Protein 1GOX (pdb70)

InterPro domains:
  IPR000262 FMN-dependent dehydrogenase [PF01070] (13-355)
  IPR008259 FMN-dependent alpha-hydroxy acid dehydrogenase, active site [PS00557] (252-258)
  IPR012133 Alpha-hydroxy acid dehydrogenase, FMN-dependent [PIRSF000138] (2-355)
  IPR012133 Alpha-hydroxy acid dehydrogenase, FMN-dependent [cd02809] (7-351)
  IPR013785 Aldolase-type TIM barrel [G3DSA:3.20.20.70] (1-369)
  IPR037396 FMN hydroxy acid dehydrogenase domain [PS51349] (1-359)

Secondary structure (DSSP, 8-state):
----STTHHHHHHHHHS-HHHHHHHH--STT-HHHHHHHHGGGGEEE----S---S--B--EEETTEEESSSEEE---S-GGGT-TTHHHHHHHHHHHTT--EEE-TT-SS-HHHHHTT----EEEEE--BSSHHHHHHHHHHHHHTT--EEEEE-S-SS----HHHHHTT----TT---GGGSSS---HHHHHHHTB-TT--HHHHHHHHHH--S-EEEE---SHHHHHHHHHTT-SEEEE--GGGTSSTTPPPHHHHHHHHHHHTTTSS-EEEESS--SHHHHHHHHHHT-SEEEE-HHHHHHHHHHHHHHHHHHHHHHHHHHHHHHHHHT-SBTTT--GGGEEETT-

Nearest PDB structures (foldseek):
  1al7-assembly1_A  TM=1.002E+00  e=4.207E-68  Spinacia oleracea
  5zbm-assembly1_A  TM=9.956E-01  e=1.860E-65  Nicotiana benthamiana
  5zbm-assembly2_B  TM=9.955E-01  e=9.846E-65  Nicotiana benthamiana
  1al8-assembly1_A  TM=9.861E-01  e=6.534E-63  Spinacia oleracea
  2w0u-assembly3_C  TM=9.793E-01  e=9.650E-45  Homo sapiens

Structure (mmCIF, N/CA/C/O backbone):
data_1GOX
#
_entry.id   1GOX
#
_cell.length_a   148.100
_cell.length_b   148.100
_cell.length_c   135.100
_cell.angle_alpha   90.00
_cell.angle_beta   90.00
_cell.angle_gamma   90.00
#
_symmetry.space_group_name_H-M   'I 4 2 2'
#
loop_
_entity.id
_entity.type
_entity.pdbx_description
1 polymer '(S)-2-HYDROXY-ACID OXIDASE, PEROXISOMAL'
2 non-polymer 'FLAVIN MONONUCLEOTIDE'
3 water water
#
loop_
_atom_site.group_PDB
_atom_site.id
_atom_site.type_symbol
_atom_site.label_atom_id
_atom_site.label_alt_id
_atom_site.label_comp_id
_atom_site.label_asym_id
_atom_site.label_entity_id
_atom_site.label_seq_id
_atom_site.pdbx_PDB_ins_code
_atom_site.Cartn_x
_atom_site.Cartn_y
_atom_site.Cartn_z
_atom_site.occupancy
_atom_site.B_iso_or_equiv
_atom_site.auth_seq_id
_atom_site.auth_comp_id
_atom_site.auth_asym_id
_atom_site.auth_atom_id
_atom_site.pdbx_PDB_model_num
ATOM 4 N N . MET A 1 2 ? 79.446 47.256 3.154 1.00 37.81 1 MET A N 1
ATOM 5 C CA . MET A 1 2 ? 78.669 48.258 3.856 1.00 42.61 1 MET A CA 1
ATOM 6 C C . MET A 1 2 ? 77.401 47.509 4.277 1.00 43.40 1 MET A C 1
ATOM 7 O O . MET A 1 2 ? 76.730 46.913 3.433 1.00 43.72 1 MET A O 1
ATOM 12 N N . GLU A 1 3 ? 77.138 47.488 5.582 1.00 44.03 2 GLU A N 1
ATOM 13 C CA . GLU A 1 3 ? 76.058 46.779 6.280 1.00 42.57 2 GLU A CA 1
ATOM 14 C C . GLU A 1 3 ? 75.288 47.667 7.252 1.00 40.37 2 GLU A C 1
ATOM 15 O O . GLU A 1 3 ? 75.659 48.815 7.572 1.00 40.02 2 GLU A O 1
ATOM 21 N N . ILE A 1 4 ? 74.187 47.100 7.757 1.00 37.25 3 ILE A N 1
ATOM 22 C CA . ILE A 1 4 ? 73.345 47.725 8.788 1.00 34.61 3 ILE A CA 1
ATOM 23 C C . ILE A 1 4 ? 73.953 47.244 10.129 1.00 32.42 3 ILE A C 1
ATOM 24 O O . ILE A 1 4 ? 73.977 46.052 10.455 1.00 31.31 3 ILE A O 1
ATOM 29 N N . THR A 1 5 ? 74.472 48.155 10.897 1.00 30.75 4 THR A N 1
ATOM 30 C CA . THR A 1 5 ? 75.164 47.911 12.169 1.00 28.40 4 THR A CA 1
ATOM 31 C C . THR A 1 5 ? 74.415 48.358 13.388 1.00 27.74 4 THR A C 1
ATOM 32 O O . THR A 1 5 ? 74.692 47.846 14.480 1.00 27.37 4 THR A O 1
ATOM 36 N N . ASN A 1 6 ? 73.463 49.280 13.198 1.00 26.48 5 ASN A N 1
ATOM 37 C CA . ASN A 1 6 ? 72.666 49.788 14.331 1.00 25.25 5 ASN A CA 1
ATOM 38 C C . ASN A 1 6 ? 71.168 49.864 13.914 1.00 24.05 5 ASN A C 1
ATOM 39 O O . ASN A 1 6 ? 70.821 50.004 12.744 1.00 23.42 5 ASN A O 1
ATOM 44 N N . VAL A 1 7 ? 70.365 49.792 14.930 1.00 23.09 6 VAL A N 1
ATOM 45 C CA . VAL A 1 7 ? 68.896 49.838 14.932 1.00 22.11 6 VAL A CA 1
ATOM 46 C C . VAL A 1 7 ? 68.342 51.114 14.268 1.00 21.59 6 VAL A C 1
ATOM 47 O O . VAL A 1 7 ? 67.549 51.026 13.328 1.00 20.65 6 VAL A O 1
ATOM 51 N N . ASN A 1 8 ? 68.828 52.261 14.706 1.00 21.50 7 ASN A N 1
ATOM 52 C CA . ASN A 1 8 ? 68.480 53.577 14.211 1.00 21.73 7 ASN A CA 1
ATOM 53 C C . ASN A 1 8 ? 68.551 53.691 12.701 1.00 22.39 7 ASN A C 1
ATOM 54 O O . ASN A 1 8 ? 67.860 54.552 12.093 1.00 23.23 7 ASN A O 1
ATOM 59 N N . GLU A 1 9 ? 69.366 52.882 12.079 1.00 22.29 8 GLU A N 1
ATOM 60 C CA . GLU A 1 9 ? 69.518 52.836 10.621 1.00 23.23 8 GLU A CA 1
ATOM 61 C C . GLU A 1 9 ? 68.276 52.289 9.908 1.00 22.65 8 GLU A C 1
ATOM 62 O O . GLU A 1 9 ? 68.020 52.564 8.712 1.00 23.28 8 GLU A O 1
ATOM 68 N N . TYR A 1 10 ? 67.502 51.464 10.579 1.00 21.21 9 TYR A N 1
ATOM 69 C CA . TYR A 1 10 ? 66.301 50.851 10.029 1.00 21.09 9 TYR A CA 1
ATOM 70 C C . TYR A 1 10 ? 65.222 51.890 9.769 1.00 22.39 9 TYR A C 1
ATOM 71 O O . TYR A 1 10 ? 64.318 51.683 8.91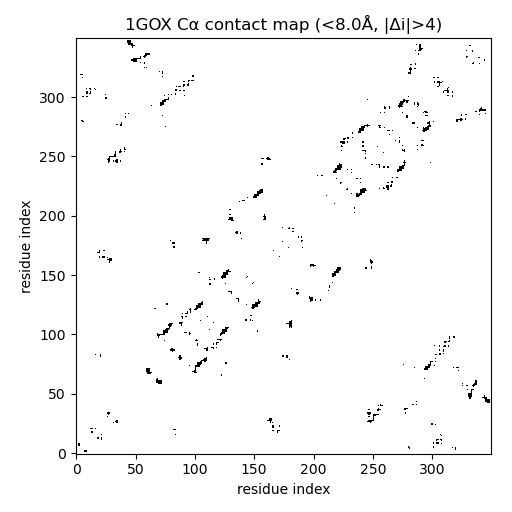8 1.00 23.37 9 TYR A O 1
ATOM 80 N N . GLU A 1 11 ? 65.284 52.974 10.544 1.00 23.33 10 GLU A N 1
ATOM 81 C CA . GLU A 1 11 ? 64.320 54.080 10.453 1.00 24.11 10 GLU A CA 1
ATOM 82 C C . GLU A 1 11 ? 64.467 54.838 9.136 1.00 24.61 10 GLU A C 1
ATOM 83 O O . GLU A 1 11 ? 63.462 55.206 8.484 1.00 24.24 10 GLU A O 1
ATOM 89 N N . ALA A 1 12 ? 65.726 55.025 8.730 1.00 25.05 11 ALA A N 1
ATOM 90 C CA . ALA A 1 12 ? 66.104 55.720 7.515 1.00 25.88 11 ALA A CA 1
ATOM 91 C C . ALA A 1 12 ? 65.631 54.984 6.267 1.00 26.37 11 ALA A C 1
ATOM 92 O O . ALA A 1 12 ? 65.186 55.565 5.272 1.00 26.10 11 ALA A O 1
ATOM 94 N N . ILE A 1 13 ? 65.738 53.675 6.303 1.00 27.41 12 ILE A N 1
ATOM 95 C CA . ILE A 1 13 ? 65.330 52.787 5.222 1.00 28.23 12 ILE A CA 1
ATOM 96 C C . ILE A 1 13 ? 63.802 52.702 5.145 1.00 29.32 12 ILE A C 1
ATOM 97 O O . ILE A 1 13 ? 63.282 52.715 4.019 1.00 30.01 12 ILE A O 1
ATOM 102 N N . ALA A 1 14 ? 63.167 52.617 6.308 1.00 29.09 13 ALA A N 1
ATOM 103 C CA . ALA A 1 14 ? 61.696 52.577 6.354 1.00 29.05 13 ALA A CA 1
ATOM 104 C C . ALA A 1 14 ? 61.160 53.819 5.643 1.00 29.24 13 ALA A C 1
ATOM 105 O O . ALA A 1 14 ? 60.304 53.767 4.768 1.00 28.24 13 ALA A O 1
ATOM 107 N N . LYS A 1 15 ? 61.718 54.932 6.079 1.00 30.89 14 LYS A N 1
ATOM 108 C CA . LYS A 1 15 ? 61.399 56.252 5.558 1.00 33.51 14 LYS A CA 1
ATOM 109 C C . LYS A 1 15 ? 61.574 56.420 4.056 1.00 34.89 14 LYS A C 1
ATOM 110 O O . LYS A 1 15 ? 60.767 57.113 3.391 1.00 34.65 14 LYS A O 1
ATOM 116 N N . GLN A 1 16 ? 62.627 55.829 3.461 1.00 36.67 15 GLN A N 1
ATOM 117 C CA . GLN A 1 16 ? 62.819 55.940 2.011 1.00 37.96 15 GLN A CA 1
ATOM 118 C C . GLN A 1 16 ? 61.828 55.030 1.257 1.00 36.75 15 GLN A C 1
ATOM 119 O O . GLN A 1 16 ? 61.619 55.314 0.061 1.00 36.69 15 GLN A O 1
ATOM 125 N N . LYS A 1 17 ? 61.259 53.996 1.844 1.00 35.47 16 LYS A N 1
ATOM 126 C CA . LYS A 1 17 ? 60.360 53.114 1.117 1.00 35.42 16 LYS A CA 1
ATOM 127 C C . LYS A 1 17 ? 58.883 53.197 1.481 1.00 35.26 16 LYS A C 1
ATOM 128 O O . LYS A 1 17 ? 58.047 52.848 0.627 1.00 36.26 16 LYS A O 1
ATOM 134 N N . LEU A 1 18 ? 58.492 53.550 2.696 1.00 33.92 17 LEU A N 1
ATOM 135 C CA . LEU A 1 18 ? 57.084 53.645 3.104 1.00 31.67 17 LEU A CA 1
ATOM 136 C C . LEU A 1 18 ? 56.486 54.914 2.506 1.00 30.78 17 LEU A C 1
ATOM 137 O O . LEU A 1 18 ? 57.193 55.912 2.253 1.00 30.83 17 LEU A O 1
ATOM 142 N N . PRO A 1 19 ? 55.173 54.900 2.310 1.00 29.67 18 PRO A N 1
ATOM 143 C CA . PRO A 1 19 ? 54.501 56.095 1.790 1.00 28.89 18 PRO A CA 1
ATOM 144 C C . PRO A 1 19 ? 54.633 57.096 2.932 1.00 28.05 18 PRO A C 1
ATOM 145 O O . PRO A 1 19 ? 54.596 56.706 4.115 1.00 27.77 18 PRO A O 1
ATOM 149 N N . LYS A 1 20 ? 54.764 58.362 2.591 1.00 27.34 19 LYS A N 1
ATOM 150 C CA . LYS A 1 20 ? 54.899 59.434 3.585 1.00 26.41 19 LYS A CA 1
ATOM 151 C C . LYS A 1 20 ? 53.903 59.385 4.723 1.00 26.14 19 LYS A C 1
ATOM 152 O O . LYS A 1 20 ? 54.237 59.536 5.921 1.00 25.96 19 LYS A O 1
ATOM 158 N N . MET A 1 21 ? 52.633 59.128 4.396 1.00 25.59 20 MET A N 1
ATOM 159 C CA . MET A 1 21 ? 51.537 59.041 5.391 1.00 24.50 20 MET A CA 1
ATOM 160 C C . MET A 1 21 ? 51.772 57.931 6.418 1.00 23.60 20 MET A C 1
ATOM 161 O O . MET A 1 21 ? 51.464 58.119 7.615 1.00 23.33 20 MET A O 1
ATOM 166 N N . VAL A 1 22 ? 52.278 56.805 5.958 1.00 22.96 21 VAL A N 1
ATOM 167 C CA . VAL A 1 22 ? 52.557 55.658 6.826 1.00 22.85 21 VAL A CA 1
ATOM 168 C C . VAL A 1 22 ? 53.757 55.892 7.723 1.00 23.22 21 VAL A C 1
ATOM 169 O O . VAL A 1 22 ? 53.749 55.553 8.907 1.00 23.35 21 VAL A O 1
ATOM 173 N N . TYR A 1 23 ? 54.821 56.445 7.115 1.00 23.59 22 TYR A N 1
ATOM 174 C CA . TYR A 1 23 ? 56.038 56.714 7.857 1.00 23.43 22 TYR A CA 1
ATOM 175 C C . TYR A 1 23 ? 55.734 57.670 9.002 1.00 23.44 22 TYR A C 1
ATOM 176 O O . TYR A 1 23 ? 56.032 57.384 10.185 1.00 22.95 22 TYR A O 1
ATOM 185 N N . ASP A 1 24 ? 55.138 58.810 8.616 1.00 23.80 23 ASP A N 1
ATOM 186 C CA . ASP A 1 24 ? 54.758 59.919 9.524 1.00 24.19 23 ASP A CA 1
ATOM 187 C C . ASP A 1 24 ? 53.883 59.456 10.664 1.00 24.62 23 ASP A C 1
ATOM 188 O O . ASP A 1 24 ? 53.994 59.915 11.812 1.00 25.39 23 ASP A O 1
ATOM 193 N N . TYR A 1 25 ? 52.974 58.568 10.320 1.00 24.97 24 TYR A N 1
ATOM 194 C CA . TYR A 1 25 ? 52.051 58.001 11.311 1.00 25.06 24 TYR A CA 1
ATOM 195 C C . TYR A 1 25 ? 52.824 57.384 12.492 1.00 24.44 24 TYR A C 1
ATOM 196 O O . TYR A 1 25 ? 52.586 57.612 13.678 1.00 23.23 24 TYR A O 1
ATOM 205 N N . TYR A 1 26 ? 53.779 56.516 12.163 1.00 24.51 25 TYR A N 1
ATOM 206 C CA . TYR A 1 26 ? 54.638 55.777 13.061 1.00 23.92 25 TYR A CA 1
ATOM 207 C C . TYR A 1 26 ? 55.719 56.634 13.710 1.00 23.73 25 TYR A C 1
ATOM 208 O O . TYR A 1 26 ? 56.000 56.560 14.928 1.00 23.92 25 TYR A O 1
ATOM 217 N N . ALA A 1 27 ? 56.356 57.455 12.884 1.00 23.00 26 ALA A N 1
ATOM 218 C CA . ALA A 1 27 ? 57.451 58.303 13.390 1.00 22.57 26 ALA A CA 1
ATOM 219 C C . ALA A 1 27 ? 57.077 59.460 14.276 1.00 21.97 26 ALA A C 1
ATOM 220 O O . ALA A 1 27 ? 57.766 59.774 15.256 1.00 23.03 26 ALA A O 1
ATOM 222 N N . SER A 1 28 ? 56.009 60.151 13.959 1.00 21.34 27 SER A N 1
ATOM 223 C CA . SER A 1 28 ? 55.556 61.353 14.642 1.00 20.52 27 SER A CA 1
ATOM 224 C C . SER A 1 28 ? 55.371 61.323 16.141 1.00 19.91 27 SER A C 1
ATOM 225 O O . SER A 1 28 ? 54.982 60.332 16.764 1.00 20.61 27 SER A O 1
ATOM 228 N N . GLY A 1 29 ? 55.607 62.488 16.689 1.00 19.61 28 GLY A N 1
ATOM 229 C CA . GLY A 1 29 ? 55.442 62.790 18.119 1.00 21.39 28 GLY A CA 1
ATOM 230 C C . GLY A 1 29 ? 54.327 63.869 18.156 1.00 22.26 28 GLY A C 1
ATOM 231 O O . GLY A 1 29 ? 53.779 64.279 17.114 1.00 21.74 28 GLY A O 1
ATOM 232 N N . ALA A 1 30 ? 54.035 64.332 19.352 1.00 23.93 29 ALA A N 1
ATOM 233 C CA . ALA A 1 30 ? 52.992 65.356 19.569 1.00 24.74 29 ALA A CA 1
ATOM 234 C C . ALA A 1 30 ? 53.519 66.762 19.309 1.00 25.43 29 ALA A C 1
ATOM 235 O O . ALA A 1 30 ? 54.648 67.179 19.655 1.00 25.66 29 ALA A O 1
ATOM 237 N N . GLU A 1 31 ? 52.654 67.496 18.654 1.00 25.68 30 GLU A N 1
ATOM 238 C CA . GLU A 1 31 ? 52.899 68.899 18.315 1.00 26.58 30 GLU A CA 1
ATOM 239 C C . GLU A 1 31 ? 54.319 69.253 17.894 1.00 26.15 30 GLU A C 1
ATOM 240 O O . GLU A 1 31 ? 54.731 68.830 16.789 1.00 26.58 30 GLU A O 1
ATOM 246 N N . ASP A 1 32 ? 55.114 69.996 18.647 1.00 25.07 31 ASP A N 1
ATOM 247 C CA . ASP A 1 32 ? 56.472 70.374 18.162 1.00 25.26 31 ASP A CA 1
ATOM 248 C C . ASP A 1 32 ? 57.532 69.294 18.347 1.00 24.92 31 ASP A C 1
ATOM 249 O O . ASP A 1 32 ? 58.699 69.451 17.980 1.00 24.44 31 ASP A O 1
ATOM 254 N N . GLN A 1 33 ? 57.097 68.154 18.877 1.00 25.05 32 GLN A N 1
ATOM 255 C CA . GLN A 1 33 ? 57.886 66.945 19.110 1.00 24.64 32 GLN A CA 1
ATOM 256 C C . GLN A 1 33 ? 59.158 67.142 19.898 1.00 23.77 32 GLN A C 1
ATOM 257 O O . GLN A 1 33 ? 60.216 66.555 19.597 1.00 23.98 32 GLN A O 1
ATOM 263 N N . TRP A 1 34 ? 59.089 67.943 20.943 1.00 22.99 33 TRP A N 1
ATOM 264 C CA . TRP A 1 34 ? 60.207 68.221 21.840 1.00 20.58 33 TRP A CA 1
ATOM 265 C C . TRP A 1 34 ? 60.567 66.969 22.646 1.00 20.15 33 TRP A C 1
ATOM 266 O O . TRP A 1 34 ? 61.745 66.641 22.817 1.00 19.64 33 TRP A O 1
ATOM 277 N N . THR A 1 35 ? 59.546 66.311 23.208 1.00 19.21 34 THR A N 1
ATOM 278 C CA . THR A 1 35 ? 59.774 65.103 24.016 1.00 18.14 34 THR A CA 1
ATOM 279 C C . THR A 1 35 ? 60.221 63.961 23.124 1.00 17.23 34 THR A C 1
ATOM 280 O O . THR A 1 35 ? 60.930 63.071 23.625 1.00 17.25 34 THR A O 1
ATOM 284 N N . LEU A 1 36 ? 59.812 63.968 21.849 1.00 16.12 35 LEU A N 1
ATOM 285 C CA . LEU A 1 36 ? 60.195 62.897 20.922 1.00 15.77 35 LEU A CA 1
ATOM 286 C C . LEU A 1 36 ? 61.746 62.760 20.931 1.00 17.38 35 LEU A C 1
ATOM 287 O O . LEU A 1 36 ? 62.350 61.709 21.162 1.00 17.13 35 LEU A O 1
ATOM 292 N N . ALA A 1 37 ? 62.342 63.916 20.645 1.00 17.85 36 ALA A N 1
ATOM 293 C CA . ALA A 1 37 ? 63.758 64.152 20.575 1.00 18.32 36 ALA A CA 1
ATOM 294 C C . ALA A 1 37 ? 64.461 63.916 21.895 1.00 19.42 36 ALA A C 1
ATOM 295 O O . ALA A 1 37 ? 65.523 63.272 21.964 1.00 20.07 36 ALA A O 1
ATOM 297 N N . GLU A 1 38 ? 63.897 64.446 22.946 1.00 20.49 37 GLU A N 1
ATOM 298 C CA . GLU A 1 38 ? 64.432 64.350 24.309 1.00 21.75 37 GLU A CA 1
ATOM 299 C C . GLU A 1 38 ? 64.410 62.919 24.809 1.00 22.82 37 GLU A C 1
ATOM 300 O O . GLU A 1 38 ? 65.243 62.498 25.653 1.00 23.00 37 GLU A O 1
ATOM 306 N N . ASN A 1 39 ? 63.477 62.078 24.310 1.00 22.64 38 ASN A N 1
ATOM 307 C CA . ASN A 1 39 ? 63.388 60.658 24.699 1.00 22.12 38 ASN A CA 1
ATOM 308 C C . ASN A 1 39 ? 64.731 59.953 24.365 1.00 21.56 38 ASN A C 1
ATOM 309 O O . ASN A 1 39 ? 65.182 59.058 25.079 1.00 20.60 38 ASN A O 1
ATOM 314 N N . ARG A 1 40 ? 65.319 60.370 23.275 1.00 21.51 39 ARG A N 1
ATOM 315 C CA . ARG A 1 40 ? 66.622 59.860 22.807 1.00 22.63 39 ARG A CA 1
ATOM 316 C C . ARG A 1 40 ? 67.789 60.577 23.488 1.00 22.00 39 ARG A C 1
ATOM 317 O O . ARG A 1 40 ? 68.675 59.966 24.132 1.00 21.76 39 ARG A O 1
ATOM 325 N N . ASN A 1 41 ? 67.763 61.893 23.345 1.00 21.54 40 ASN A N 1
ATOM 326 C CA . ASN A 1 41 ? 68.791 62.798 23.894 1.00 21.11 40 ASN A CA 1
ATOM 327 C C . ASN A 1 41 ? 69.065 62.586 25.371 1.00 19.94 40 ASN A C 1
ATOM 328 O O . ASN A 1 41 ? 70.213 62.644 25.796 1.00 20.22 40 ASN A O 1
ATOM 333 N N . ALA A 1 42 ? 68.084 62.390 26.211 1.00 18.63 41 ALA A N 1
ATOM 334 C CA . ALA A 1 42 ? 68.320 62.206 27.660 1.00 18.42 41 ALA A CA 1
ATOM 335 C C . ALA A 1 42 ? 69.228 61.002 27.969 1.00 18.47 41 ALA A C 1
ATOM 336 O O . ALA A 1 42 ? 69.752 60.911 29.121 1.00 19.82 41 ALA A O 1
ATOM 338 N N . PHE A 1 43 ? 69.429 60.039 27.088 1.00 17.61 42 PHE A N 1
ATOM 339 C CA . PHE A 1 43 ? 70.280 58.884 27.431 1.00 18.08 42 PHE A CA 1
ATOM 340 C C . PHE A 1 43 ? 71.772 59.267 27.429 1.00 18.94 42 PHE A C 1
ATOM 341 O O . PHE A 1 43 ? 72.599 58.636 28.087 1.00 19.64 42 PHE A O 1
ATOM 349 N N . SER A 1 44 ? 72.104 60.303 26.695 1.00 19.15 43 SER A N 1
ATOM 350 C CA . SER A 1 44 ? 73.442 60.897 26.544 1.00 18.54 43 SER A CA 1
ATOM 351 C C . SER A 1 44 ? 73.863 61.743 27.726 1.00 18.90 43 SER A C 1
ATOM 352 O O . SER A 1 44 ? 74.988 62.293 27.704 1.00 20.28 43 SER A O 1
ATOM 355 N N . ARG A 1 45 ? 73.020 61.884 28.719 1.00 19.15 44 ARG A N 1
ATOM 356 C CA . ARG A 1 45 ? 73.293 62.670 29.921 1.00 19.78 44 ARG A CA 1
ATOM 357 C C . ARG A 1 45 ? 73.612 61.777 31.102 1.00 19.82 44 ARG A C 1
ATOM 358 O O . ARG A 1 45 ? 73.736 62.214 32.252 1.00 19.72 44 ARG A O 1
ATOM 366 N N . ILE A 1 46 ? 73.705 60.498 30.781 1.00 19.98 45 ILE A N 1
ATOM 367 C CA . ILE A 1 46 ? 74.054 59.430 31.735 1.00 20.25 45 ILE A CA 1
ATOM 368 C C . ILE A 1 46 ? 75.366 58.771 31.239 1.00 20.49 45 ILE A C 1
ATOM 369 O O . ILE A 1 46 ? 75.440 58.349 30.053 1.00 20.50 45 ILE A O 1
ATOM 374 N N . LEU A 1 47 ? 76.349 58.730 32.118 1.00 20.01 46 LEU A N 1
ATOM 375 C CA . LEU A 1 47 ? 77.643 58.117 31.774 1.00 21.36 46 LEU A CA 1
ATOM 376 C C . LEU A 1 47 ? 77.852 56.836 32.606 1.00 21.96 46 LEU A C 1
ATOM 377 O O . LEU A 1 47 ? 77.186 56.561 33.626 1.00 21.66 46 LEU A O 1
ATOM 382 N N . PHE A 1 48 ? 78.836 56.074 32.168 1.00 22.45 47 PHE A N 1
ATOM 383 C CA . PHE A 1 48 ? 79.204 54.811 32.820 1.00 22.24 47 PHE A CA 1
ATOM 384 C C . PHE A 1 48 ? 80.395 54.990 33.773 1.00 21.99 47 PHE A C 1
ATOM 385 O O . PHE A 1 48 ? 81.252 55.872 33.598 1.00 21.95 47 PHE A O 1
ATOM 393 N N . ARG A 1 49 ? 80.421 54.079 34.722 1.00 21.01 48 ARG A N 1
ATOM 394 C CA . ARG A 1 49 ? 81.468 53.944 35.734 1.00 20.99 48 ARG A CA 1
ATOM 395 C C . ARG A 1 49 ? 81.767 52.436 35.709 1.00 21.23 48 ARG A C 1
ATOM 396 O O . ARG A 1 49 ? 81.322 51.722 36.621 1.00 20.87 48 ARG A O 1
ATOM 404 N N . PRO A 1 50 ? 82.474 51.995 34.688 1.00 21.86 49 PRO A N 1
ATOM 405 C CA . PRO A 1 50 ? 82.807 50.589 34.510 1.00 22.60 49 PRO A CA 1
ATOM 406 C C . PRO A 1 50 ? 83.896 50.036 35.411 1.00 22.98 49 PRO A C 1
ATOM 407 O O . PRO A 1 50 ? 84.889 50.752 35.696 1.00 23.40 49 PRO A O 1
ATOM 411 N N . ARG A 1 51 ? 83.658 48.788 35.792 1.00 22.73 50 ARG A N 1
ATOM 412 C CA . ARG A 1 51 ? 84.636 48.063 36.624 1.00 22.60 50 ARG A CA 1
ATOM 413 C C . ARG A 1 51 ? 85.425 47.196 35.636 1.00 23.12 50 ARG A C 1
ATOM 414 O O . ARG A 1 51 ? 84.881 46.651 34.643 1.00 22.80 50 ARG A O 1
ATOM 422 N N . ILE A 1 52 ? 86.748 47.136 35.906 1.00 22.62 51 ILE A N 1
ATOM 423 C CA . ILE A 1 52 ? 87.622 46.331 35.058 1.00 21.96 51 ILE A CA 1
ATOM 424 C C . ILE A 1 52 ? 88.194 45.148 35.809 1.00 21.13 51 ILE A C 1
ATOM 425 O O . ILE A 1 52 ? 88.157 45.009 37.023 1.00 20.55 51 ILE A O 1
ATOM 430 N N . LEU A 1 53 ? 88.701 44.261 35.000 1.00 21.81 52 LEU A N 1
ATOM 431 C CA . LEU A 1 53 ? 89.370 43.042 35.462 1.00 23.06 52 LEU A CA 1
ATOM 432 C C . LEU A 1 53 ? 88.412 42.256 36.322 1.00 23.98 52 LEU A C 1
ATOM 433 O O . LEU A 1 53 ? 88.664 42.042 37.511 1.00 24.69 52 LEU A O 1
ATOM 438 N N . ILE A 1 54 ? 87.307 41.879 35.690 1.00 24.78 53 ILE A N 1
ATOM 439 C CA . ILE A 1 54 ? 86.302 41.034 36.359 1.00 24.88 53 ILE A CA 1
ATOM 440 C C . ILE A 1 54 ? 86.139 39.910 35.349 1.00 25.30 53 ILE A C 1
ATOM 441 O O . ILE A 1 54 ? 86.163 40.190 34.129 1.00 25.70 53 ILE A O 1
ATOM 446 N N . ASP A 1 55 ? 86.047 38.698 35.824 1.00 26.02 54 ASP A N 1
ATOM 447 C CA . ASP A 1 55 ? 85.895 37.571 34.860 1.00 27.00 54 ASP A CA 1
ATOM 448 C C . ASP A 1 55 ? 84.539 37.757 34.200 1.00 28.25 54 ASP A C 1
ATOM 449 O O . ASP A 1 55 ? 83.537 37.635 34.947 1.00 29.39 54 ASP A O 1
ATOM 454 N N . VAL A 1 56 ? 84.466 37.996 32.902 1.00 28.53 55 VAL A N 1
ATOM 455 C CA . VAL A 1 56 ? 83.199 38.190 32.178 1.00 28.17 55 VAL A CA 1
ATOM 456 C C . VAL A 1 56 ? 83.075 37.184 31.037 1.00 29.89 55 VAL A C 1
ATOM 457 O O . VAL A 1 56 ? 82.631 37.501 29.916 1.00 30.14 55 VAL A O 1
ATOM 461 N N . THR A 1 57 ? 83.426 35.946 31.360 1.00 31.38 56 THR A N 1
ATOM 462 C CA . THR A 1 57 ? 83.366 34.832 30.416 1.00 32.57 56 THR A CA 1
ATOM 463 C C . THR A 1 57 ? 81.918 34.510 30.030 1.00 34.08 56 THR A C 1
ATOM 464 O O . THR A 1 57 ? 81.640 34.426 28.822 1.00 33.86 56 THR A O 1
ATOM 468 N N . ASN A 1 58 ? 81.102 34.334 31.075 1.00 35.41 57 ASN A N 1
ATOM 469 C CA . ASN A 1 58 ? 79.691 33.972 31.027 1.00 36.46 57 ASN A CA 1
ATOM 470 C C . ASN A 1 58 ? 78.740 35.084 31.444 1.00 36.54 57 ASN A C 1
ATOM 471 O O . ASN A 1 58 ? 78.683 35.382 32.659 1.00 37.56 57 ASN A O 1
ATOM 476 N N . ILE A 1 59 ? 77.982 35.664 30.532 1.00 35.70 58 ILE A N 1
ATOM 477 C CA . ILE A 1 59 ? 77.022 36.716 30.871 1.00 34.54 58 ILE A CA 1
ATOM 478 C C . ILE A 1 59 ? 75.611 36.093 30.843 1.00 34.24 58 ILE A C 1
ATOM 479 O O . ILE A 1 59 ? 75.204 35.469 29.855 1.00 33.34 58 ILE A O 1
ATOM 484 N N . ASP A 1 60 ? 74.907 36.320 31.926 1.00 34.22 59 ASP A N 1
ATOM 485 C CA . ASP A 1 60 ? 73.511 35.838 32.086 1.00 34.54 59 ASP A CA 1
ATOM 486 C C . ASP A 1 60 ? 72.509 36.995 31.942 1.00 33.93 59 ASP A C 1
ATOM 487 O O . ASP A 1 60 ? 72.423 37.757 32.936 1.00 34.19 59 ASP A O 1
ATOM 492 N N . MET A 1 61 ? 71.828 37.161 30.834 1.00 33.25 60 MET A N 1
ATOM 493 C CA . MET A 1 61 ? 70.884 38.264 30.653 1.00 33.89 60 MET A CA 1
ATOM 494 C C . MET A 1 61 ? 69.439 37.844 31.001 1.00 33.98 60 MET A C 1
ATOM 495 O O . MET A 1 61 ? 68.521 38.677 30.982 1.00 33.29 60 MET A O 1
ATOM 500 N N . THR A 1 62 ? 69.252 36.567 31.270 1.00 34.12 61 THR A N 1
ATOM 501 C CA . THR A 1 62 ? 67.901 36.049 31.591 1.00 34.20 61 THR A CA 1
ATOM 502 C C . THR A 1 62 ? 67.293 36.714 32.829 1.00 34.00 61 THR A C 1
ATOM 503 O O . THR A 1 62 ? 67.911 37.066 33.835 1.00 33.58 61 THR A O 1
ATOM 507 N N . THR A 1 63 ? 65.994 36.932 32.683 1.00 34.46 62 THR A N 1
ATOM 508 C CA . THR A 1 63 ? 65.193 37.570 33.732 1.00 34.57 62 THR A CA 1
ATOM 509 C C . THR A 1 63 ? 63.808 36.897 33.750 1.00 34.66 62 THR A C 1
ATOM 510 O O . THR A 1 63 ? 63.413 36.200 32.799 1.00 34.26 62 THR A O 1
ATOM 514 N N . THR A 1 64 ? 63.165 37.137 34.865 1.00 34.93 63 THR A N 1
ATOM 515 C CA . THR A 1 64 ? 61.835 36.648 35.186 1.00 35.83 63 THR A CA 1
ATOM 516 C C . THR A 1 64 ? 60.905 37.851 35.365 1.00 35.17 63 THR A C 1
ATOM 517 O O . THR A 1 64 ? 61.149 38.688 36.248 1.00 35.05 63 THR A O 1
ATOM 521 N N . ILE A 1 65 ? 59.912 37.835 34.504 1.00 34.19 64 ILE A N 1
ATOM 522 C CA . ILE A 1 65 ? 58.897 38.906 34.462 1.00 34.13 64 ILE A CA 1
ATOM 523 C C . ILE A 1 65 ? 57.512 38.328 34.739 1.00 33.50 64 ILE A C 1
ATOM 524 O O . ILE A 1 65 ? 56.952 37.645 33.867 1.00 33.21 64 ILE A O 1
ATOM 529 N N . LEU A 1 66 ? 57.039 38.567 35.932 1.00 33.29 65 LEU A N 1
ATOM 530 C CA . LEU A 1 66 ? 55.726 38.117 36.428 1.00 34.15 65 LEU A CA 1
ATOM 531 C C . LEU A 1 66 ? 55.662 36.584 36.456 1.00 34.56 65 LEU A C 1
ATOM 532 O O . LEU A 1 66 ? 54.623 36.012 36.071 1.00 35.48 65 LEU A O 1
ATOM 537 N N . GLY A 1 67 ? 56.746 35.940 36.819 1.00 34.59 66 GLY A N 1
ATOM 538 C CA . GLY A 1 67 ? 56.812 34.485 36.884 1.00 34.83 66 GLY A CA 1
ATOM 539 C C . GLY A 1 67 ? 57.183 33.865 35.551 1.00 35.47 66 GLY A C 1
ATOM 540 O O . GLY A 1 67 ? 57.322 32.626 35.489 1.00 36.11 66 GLY A O 1
ATOM 541 N N . PHE A 1 68 ? 57.331 34.663 34.502 1.00 35.29 67 PHE A N 1
ATOM 542 C CA . PHE A 1 68 ? 57.700 34.154 33.178 1.00 35.48 67 PHE A CA 1
ATOM 543 C C . PHE A 1 68 ? 59.200 34.447 32.975 1.00 35.58 67 PHE A C 1
ATOM 544 O O . PHE A 1 68 ? 59.641 35.598 33.064 1.00 35.57 67 PHE A O 1
ATOM 552 N N . LYS A 1 69 ? 59.937 33.396 32.756 1.00 35.48 68 LYS A N 1
ATOM 553 C CA . LYS A 1 69 ? 61.399 33.490 32.560 1.00 35.49 68 LYS A CA 1
ATOM 554 C C . LYS A 1 69 ? 61.648 33.654 31.057 1.00 34.58 68 LYS A C 1
ATOM 555 O O . LYS A 1 69 ? 61.199 32.828 30.236 1.00 34.36 68 LYS A O 1
ATOM 561 N N . ILE A 1 70 ? 62.365 34.755 30.770 1.00 32.64 69 ILE A N 1
ATOM 562 C CA . ILE A 1 70 ? 62.708 35.122 29.393 1.00 30.70 69 ILE A CA 1
ATOM 563 C C . ILE A 1 70 ? 64.232 35.237 29.222 1.00 29.85 69 ILE A C 1
ATOM 564 O O . ILE A 1 70 ? 64.989 35.322 30.223 1.00 29.38 69 ILE A O 1
ATOM 569 N N . SER A 1 71 ? 64.593 35.284 27.955 1.00 28.53 70 SER A N 1
ATOM 570 C CA . SER A 1 71 ? 66.008 35.364 27.546 1.00 27.86 70 SER A CA 1
ATOM 571 C C . SER A 1 71 ? 66.714 36.686 27.791 1.00 27.03 70 SER A C 1
ATOM 572 O O . SER A 1 71 ? 67.963 36.681 27.884 1.00 27.08 70 SER A O 1
ATOM 575 N N . MET A 1 72 ? 66.025 37.810 27.873 1.00 25.69 71 MET A N 1
ATOM 576 C CA . MET A 1 72 ? 66.681 39.120 28.067 1.00 25.24 71 MET A CA 1
ATOM 577 C C . MET A 1 72 ? 65.638 40.117 28.504 1.00 24.67 71 MET A C 1
ATOM 578 O O . MET A 1 72 ? 64.425 39.871 28.337 1.00 26.02 71 MET A O 1
ATOM 583 N N . PRO A 1 73 ? 66.066 41.249 29.053 1.00 23.29 72 PRO A N 1
ATOM 584 C CA . PRO A 1 73 ? 65.127 42.272 29.544 1.00 22.07 72 PRO A CA 1
ATOM 585 C C . PRO A 1 73 ? 64.661 43.304 28.548 1.00 21.18 72 PRO A C 1
ATOM 586 O O . PRO A 1 73 ? 64.380 44.469 28.863 1.00 21.34 72 PRO A O 1
ATOM 590 N N . ILE A 1 74 ? 64.558 42.911 27.294 1.00 20.58 73 ILE A N 1
ATOM 591 C CA . ILE A 1 74 ? 64.143 43.796 26.172 1.00 19.98 73 ILE A CA 1
ATOM 592 C C . ILE A 1 74 ? 62.896 43.162 25.617 1.00 19.78 73 ILE A C 1
ATOM 593 O O . ILE A 1 74 ? 62.993 42.031 25.124 1.00 20.05 73 ILE A O 1
ATOM 598 N N . MET A 1 75 ? 61.763 43.797 25.723 1.00 20.51 74 MET A N 1
ATOM 599 C CA . MET A 1 75 ? 60.459 43.243 25.265 1.00 20.14 74 MET A CA 1
ATOM 600 C C . MET A 1 75 ? 59.915 44.144 24.171 1.00 20.52 74 MET A C 1
ATOM 601 O O . MET A 1 75 ? 60.523 45.220 23.951 1.00 20.87 74 MET A O 1
ATOM 606 N N . ILE A 1 76 ? 58.819 43.750 23.504 1.00 19.09 75 ILE A N 1
ATOM 607 C CA . ILE A 1 76 ? 58.304 44.585 22.459 1.00 19.42 75 ILE A CA 1
ATOM 608 C C . ILE A 1 76 ? 57.031 45.318 22.930 1.00 19.64 75 ILE A C 1
ATOM 609 O O . ILE A 1 76 ? 56.158 44.611 23.404 1.00 19.85 75 ILE A O 1
ATOM 614 N N . ALA A 1 77 ? 56.992 46.611 22.769 1.00 19.32 76 ALA A N 1
ATOM 615 C CA . ALA A 1 77 ? 55.897 47.500 23.092 1.00 18.91 76 ALA A CA 1
ATOM 616 C C . ALA A 1 77 ? 54.819 47.389 22.016 1.00 19.08 76 ALA A C 1
ATOM 617 O O . ALA A 1 77 ? 55.030 47.072 20.832 1.00 19.29 76 ALA A O 1
ATOM 619 N N . PRO A 1 78 ? 53.589 47.644 22.448 1.00 19.85 77 PRO A N 1
ATOM 620 C CA . PRO A 1 78 ? 52.441 47.609 21.494 1.00 20.16 77 PRO A CA 1
ATOM 621 C C . PRO A 1 78 ? 52.453 48.868 20.623 1.00 20.84 77 PRO A C 1
ATOM 622 O O . PRO A 1 78 ? 52.548 49.989 21.184 1.00 21.19 77 PRO A O 1
ATOM 626 N N . THR A 1 79 ? 52.419 48.725 19.317 1.00 21.42 78 THR A N 1
ATOM 627 C CA . THR A 1 79 ? 52.383 49.905 18.437 1.00 22.73 78 THR A CA 1
ATOM 628 C C . THR A 1 79 ? 51.005 49.846 17.755 1.00 23.63 78 THR A C 1
ATOM 629 O O . THR A 1 79 ? 50.035 50.097 18.524 1.00 24.70 78 THR A O 1
ATOM 633 N N . ALA A 1 80 ? 50.817 49.551 16.493 1.00 23.98 79 ALA A N 1
ATOM 634 C CA . ALA A 1 80 ? 49.426 49.576 15.959 1.00 24.50 79 ALA A CA 1
ATOM 635 C C . ALA A 1 80 ? 49.434 49.339 14.460 1.00 24.84 79 ALA A C 1
ATOM 636 O O . ALA A 1 80 ? 50.458 49.678 13.831 1.00 26.04 79 ALA A O 1
ATOM 638 N N . MET A 1 81 ? 48.416 48.748 13.911 1.00 24.56 80 MET A N 1
ATOM 639 C CA . MET A 1 81 ? 48.277 48.489 12.478 1.00 25.55 80 MET A CA 1
ATOM 640 C C . MET A 1 81 ? 49.597 48.115 11.797 1.00 25.96 80 MET A C 1
ATOM 641 O O . MET A 1 81 ? 49.945 48.738 10.761 1.00 26.57 80 MET A O 1
ATOM 646 N N . GLN A 1 82 ? 50.318 47.124 12.261 1.00 25.34 81 GLN A N 1
ATOM 647 C CA . GLN A 1 82 ? 51.599 46.736 11.659 1.00 25.48 81 GLN A CA 1
ATOM 648 C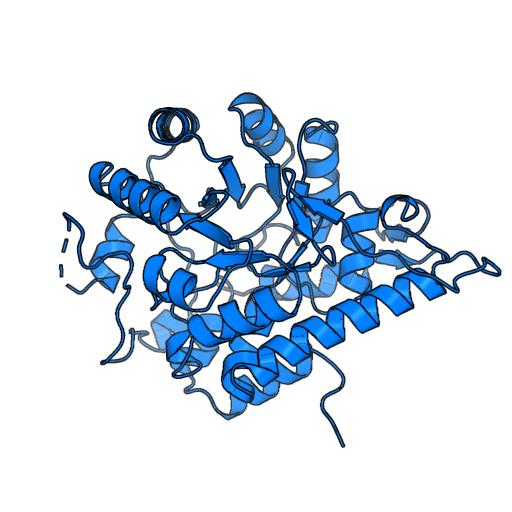 C . GLN A 1 82 ? 51.509 46.320 10.208 1.00 25.71 81 GLN A C 1
ATOM 649 O O . GLN A 1 82 ? 52.539 46.482 9.538 1.00 25.66 81 GLN A O 1
ATOM 655 N N . LYS A 1 83 ? 50.398 45.850 9.692 1.00 26.43 82 LYS A N 1
ATOM 656 C CA . LYS A 1 83 ? 50.222 45.458 8.292 1.00 27.20 82 LYS A CA 1
ATOM 657 C C . LYS A 1 83 ? 50.314 46.594 7.285 1.00 26.54 82 LYS A C 1
ATOM 658 O O . LYS A 1 83 ? 50.346 46.340 6.049 1.00 26.39 82 LYS A O 1
ATOM 664 N N . MET A 1 84 ? 50.392 47.835 7.729 1.00 25.88 83 MET A N 1
ATOM 665 C CA . MET A 1 84 ? 50.611 48.998 6.873 1.00 26.07 83 MET A CA 1
ATOM 666 C C . MET A 1 84 ? 52.138 48.990 6.519 1.00 26.73 83 MET A C 1
ATOM 667 O O . MET A 1 84 ? 52.550 49.467 5.444 1.00 27.25 83 MET A O 1
ATOM 672 N N . ALA A 1 85 ? 52.945 48.455 7.429 1.00 26.26 84 ALA A N 1
ATOM 673 C CA . ALA A 1 85 ? 54.387 48.399 7.272 1.00 26.76 84 ALA A CA 1
ATOM 674 C C . ALA A 1 85 ? 54.820 47.168 6.496 1.00 26.84 84 ALA A C 1
ATOM 675 O O . ALA A 1 85 ? 55.790 47.360 5.766 1.00 27.63 84 ALA A O 1
ATOM 677 N N . HIS A 1 86 ? 54.164 46.059 6.646 1.00 27.17 85 HIS A N 1
ATOM 678 C CA . HIS A 1 86 ? 54.522 44.803 5.959 1.00 28.24 85 HIS A CA 1
ATOM 679 C C . HIS A 1 86 ? 53.328 43.841 5.960 1.00 29.25 85 HIS A C 1
ATOM 680 O O . HIS A 1 86 ? 52.638 43.735 7.000 1.00 29.11 85 HIS A O 1
ATOM 687 N N . PRO A 1 87 ? 53.102 43.143 4.848 1.00 30.25 86 PRO A N 1
ATOM 688 C CA . PRO A 1 87 ? 51.979 42.204 4.659 1.00 30.98 86 PRO A CA 1
ATOM 689 C C . PRO A 1 87 ? 51.715 41.293 5.851 1.00 31.65 86 PRO A C 1
ATOM 690 O O . PRO A 1 87 ? 50.599 41.190 6.392 1.00 31.44 86 PRO A O 1
ATOM 694 N N . GLU A 1 88 ? 52.803 40.667 6.314 1.00 32.49 87 GLU A N 1
ATOM 695 C CA . GLU A 1 88 ? 52.727 39.747 7.473 1.00 32.66 87 GLU A CA 1
ATOM 696 C C . GLU A 1 88 ? 52.498 40.495 8.771 1.00 31.24 87 GLU A C 1
ATOM 697 O O . GLU A 1 88 ? 52.000 39.929 9.771 1.00 31.02 87 GLU A O 1
ATOM 703 N N . GLY A 1 89 ? 52.790 41.779 8.825 1.00 29.79 88 GLY A N 1
ATOM 704 C CA . GLY A 1 89 ? 52.589 42.651 9.970 1.00 28.35 88 GLY A CA 1
ATOM 705 C C . GLY A 1 89 ? 52.711 41.973 11.309 1.00 27.22 88 GLY A C 1
ATOM 706 O O . GLY A 1 89 ? 53.824 41.453 11.520 1.00 28.18 88 GLY A O 1
ATOM 707 N N . GLU A 1 90 ? 51.736 41.881 12.175 1.00 25.98 89 GLU A N 1
ATOM 708 C CA . GLU A 1 90 ? 51.893 41.246 13.478 1.00 25.17 89 GLU A CA 1
ATOM 709 C C . GLU A 1 90 ? 52.280 39.784 13.490 1.00 24.89 89 GLU A C 1
ATOM 710 O O . GLU A 1 90 ? 52.793 39.402 14.570 1.00 24.54 89 GLU A O 1
ATOM 716 N N . TYR A 1 91 ? 52.059 38.995 12.461 1.00 25.07 90 TYR A N 1
ATOM 717 C CA . TYR A 1 91 ? 52.492 37.572 12.432 1.00 25.14 90 TYR A CA 1
ATOM 718 C C . TYR A 1 91 ? 54.037 37.512 12.487 1.00 24.47 90 TYR A C 1
ATOM 719 O O . TYR A 1 91 ? 54.708 36.758 13.235 1.00 24.91 90 TYR A O 1
ATOM 728 N N . ALA A 1 92 ? 54.669 38.343 11.660 1.00 22.61 91 ALA A N 1
ATOM 729 C CA . ALA A 1 92 ? 56.131 38.447 11.604 1.00 20.49 91 ALA A CA 1
ATOM 730 C C . ALA A 1 92 ? 56.635 38.900 12.951 1.00 19.82 91 ALA A C 1
ATOM 731 O O . ALA A 1 92 ? 57.628 38.350 13.518 1.00 20.75 91 ALA A O 1
ATOM 733 N N . THR A 1 93 ? 56.039 39.924 13.534 1.00 19.03 92 THR A N 1
ATOM 734 C CA . THR A 1 93 ? 56.541 40.360 14.859 1.00 19.10 92 THR A CA 1
ATOM 735 C C . THR A 1 93 ? 56.429 39.295 15.942 1.00 19.76 92 THR A C 1
ATOM 736 O O . THR A 1 93 ? 57.335 39.232 16.814 1.00 20.32 92 THR A O 1
ATOM 740 N N . ALA A 1 94 ? 55.368 38.514 15.984 1.00 19.79 93 ALA A N 1
ATOM 741 C CA . ALA A 1 94 ?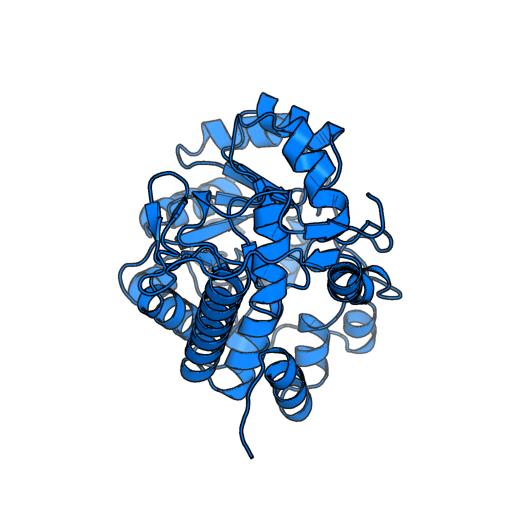 55.129 37.436 16.932 1.00 20.18 93 ALA A CA 1
ATOM 742 C C . ALA A 1 94 ? 56.130 36.290 16.736 1.00 20.70 93 ALA A C 1
ATOM 743 O O . ALA A 1 94 ? 56.634 35.748 17.733 1.00 20.54 93 ALA A O 1
ATOM 745 N N . ARG A 1 95 ? 56.411 35.879 15.540 1.00 21.66 94 ARG A N 1
ATOM 746 C CA . ARG A 1 95 ? 57.378 34.810 15.255 1.00 24.28 94 ARG A CA 1
ATOM 747 C C . ARG A 1 95 ? 58.797 35.252 15.673 1.00 25.22 94 ARG A C 1
ATOM 748 O O . ARG A 1 95 ? 59.550 34.451 16.276 1.00 26.26 94 ARG A O 1
ATOM 756 N N . ALA A 1 96 ? 59.181 36.493 15.398 1.00 24.72 95 ALA A N 1
ATOM 757 C CA . ALA A 1 96 ? 60.486 36.999 15.830 1.00 24.49 95 ALA A CA 1
ATOM 758 C C . ALA A 1 96 ? 60.523 37.103 17.348 1.00 24.44 95 ALA A C 1
ATOM 759 O O . ALA A 1 96 ? 61.569 36.768 17.932 1.00 25.36 95 ALA A O 1
ATOM 761 N N . ALA A 1 97 ? 59.500 37.503 18.059 1.00 23.87 96 ALA A N 1
ATOM 762 C CA . ALA A 1 97 ? 59.574 37.616 19.520 1.00 24.45 96 ALA A CA 1
ATOM 763 C C . ALA A 1 97 ? 59.694 36.256 20.181 1.00 25.21 96 ALA A C 1
ATOM 764 O O . ALA A 1 97 ? 60.303 36.118 21.261 1.00 25.46 96 ALA A O 1
ATOM 766 N N . SER A 1 98 ? 59.049 35.234 19.590 1.00 26.02 97 SER A N 1
ATOM 767 C CA . SER A 1 98 ? 59.041 33.857 20.106 1.00 25.42 97 SER A CA 1
ATOM 768 C C . SER A 1 98 ? 60.458 33.267 19.906 1.00 25.23 97 SER A C 1
ATOM 769 O O . SER A 1 98 ? 60.967 32.631 20.812 1.00 25.24 97 SER A O 1
ATOM 772 N N . ALA A 1 99 ? 60.9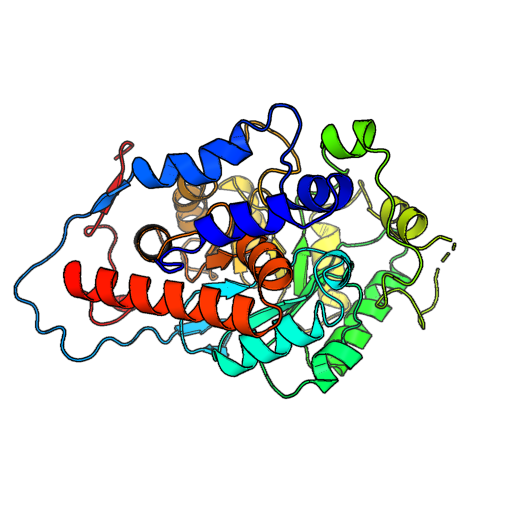54 33.520 18.722 1.00 24.44 98 ALA A N 1
ATOM 773 C CA . ALA A 1 99 ? 62.257 33.062 18.303 1.00 24.29 98 ALA A CA 1
ATOM 774 C C . ALA A 1 99 ? 63.233 33.653 19.295 1.00 24.79 98 ALA A C 1
ATOM 775 O O . ALA A 1 99 ? 64.064 32.889 19.870 1.00 25.92 98 ALA A O 1
ATOM 777 N N . ALA A 1 100 ? 63.190 34.951 19.575 1.00 24.13 99 ALA A N 1
ATOM 778 C CA . ALA A 1 100 ? 64.111 35.576 20.531 1.00 22.72 99 ALA A CA 1
ATOM 779 C C . ALA A 1 100 ? 63.884 35.175 21.966 1.00 22.69 99 ALA A C 1
ATOM 780 O O . ALA A 1 100 ? 64.766 35.503 22.782 1.00 23.59 99 ALA A O 1
ATOM 782 N N . GLY A 1 101 ? 62.825 34.517 22.412 1.00 22.84 100 GLY A N 1
ATOM 783 C CA . GLY A 1 101 ? 62.673 34.150 23.832 1.00 22.13 100 GLY A CA 1
ATOM 784 C C . GLY A 1 101 ? 62.234 35.356 24.655 1.00 22.39 100 GLY A C 1
ATOM 785 O O . GLY A 1 101 ? 62.503 35.415 25.868 1.00 22.77 100 GLY A O 1
ATOM 786 N N . THR A 1 102 ? 61.552 36.299 24.032 1.00 22.45 101 THR A N 1
ATOM 787 C CA . THR A 1 102 ? 61.083 37.488 24.744 1.00 23.20 101 THR A CA 1
ATOM 788 C C . THR A 1 102 ? 59.558 37.669 24.573 1.00 25.13 101 THR A C 1
ATOM 789 O O . THR A 1 102 ? 58.865 36.894 23.887 1.00 25.92 101 THR A O 1
ATOM 793 N N . ILE A 1 103 ? 59.016 38.688 25.208 1.00 25.37 102 ILE A N 1
ATOM 794 C CA . ILE A 1 103 ? 57.577 38.979 25.193 1.00 24.99 102 ILE A CA 1
ATOM 795 C C . ILE A 1 103 ? 57.143 40.065 24.217 1.00 25.58 102 ILE A C 1
ATOM 796 O O . ILE A 1 103 ? 57.784 41.121 23.980 1.00 26.10 102 ILE A O 1
ATOM 801 N N . MET A 1 104 ? 56.002 39.781 23.662 1.00 26.10 103 MET A N 1
ATOM 802 C CA . MET A 1 104 ? 55.396 40.731 22.733 1.00 27.33 103 MET A CA 1
ATOM 803 C C . MET A 1 104 ? 54.132 41.287 23.410 1.00 26.75 103 MET A C 1
ATOM 804 O O . MET A 1 104 ? 53.413 40.521 24.059 1.00 27.11 103 MET A O 1
ATOM 809 N N . THR A 1 105 ? 53.876 42.558 23.198 1.00 25.78 104 THR A N 1
ATOM 810 C CA . THR A 1 105 ? 52.685 43.246 23.697 1.00 24.33 104 THR A CA 1
ATOM 811 C C . THR A 1 105 ? 51.881 43.600 22.447 1.00 23.95 104 THR A C 1
ATOM 812 O O . THR A 1 105 ? 52.358 44.449 21.665 1.00 22.74 104 THR A O 1
ATOM 816 N N . LEU A 1 106 ? 50.740 42.925 22.325 1.00 23.63 105 LEU A N 1
ATOM 817 C CA . LEU A 1 106 ? 49.916 43.200 21.123 1.00 24.39 105 LEU A CA 1
ATOM 818 C C . LEU A 1 106 ? 48.966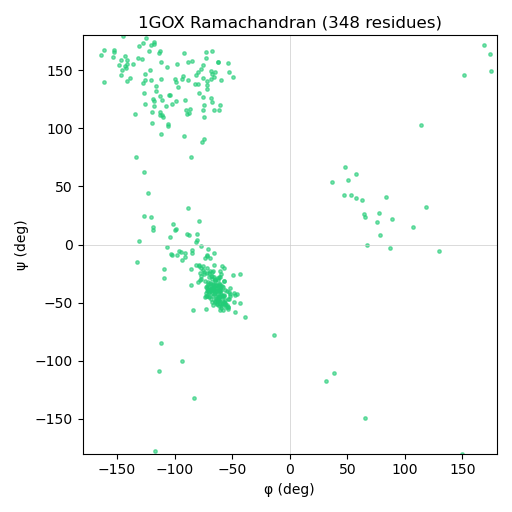 44.368 21.418 1.00 24.90 105 LEU A C 1
ATOM 819 O O . LEU A 1 106 ? 48.391 44.491 22.519 1.00 25.27 105 LEU A O 1
ATOM 824 N N . SER A 1 107 ? 48.826 45.164 20.385 1.00 24.90 106 SER A N 1
ATOM 825 C CA . SER A 1 107 ? 47.974 46.353 20.426 1.00 25.88 106 SER A CA 1
ATOM 826 C C . SER A 1 107 ? 46.531 45.919 20.192 1.00 27.06 106 SER A C 1
ATOM 827 O O . SER A 1 107 ? 46.286 45.006 19.371 1.00 27.24 106 SER A O 1
ATOM 830 N N . SER A 1 108 ? 45.590 46.597 20.840 1.00 28.58 107 SER A N 1
ATOM 831 C CA . SER A 1 108 ? 44.143 46.292 20.608 1.00 29.82 107 SER A CA 1
ATOM 832 C C . SER A 1 108 ? 43.740 46.834 19.226 1.00 29.85 107 SER A C 1
ATOM 833 O O . SER A 1 108 ? 42.675 46.505 18.687 1.00 29.10 107 SER A O 1
ATOM 836 N N . TRP A 1 109 ? 44.607 47.639 18.618 1.00 31.06 108 TRP A N 1
ATOM 837 C CA . TRP A 1 109 ? 44.572 48.283 17.332 1.00 32.27 108 TRP A CA 1
ATOM 838 C C . TRP A 1 109 ? 45.414 47.506 16.279 1.00 30.56 108 TRP A C 1
ATOM 839 O O . TRP A 1 109 ? 45.740 48.027 15.200 1.00 29.78 108 TRP A O 1
ATOM 850 N N . ALA A 1 110 ? 45.792 46.315 16.639 1.00 28.81 109 ALA A N 1
ATOM 851 C CA . ALA A 1 110 ? 46.557 45.439 15.763 1.00 27.32 109 ALA A CA 1
ATOM 852 C C . ALA A 1 110 ? 45.693 45.153 14.546 1.00 26.62 109 ALA A C 1
ATOM 853 O O . ALA A 1 110 ? 44.473 45.208 14.530 1.00 26.98 109 ALA A O 1
ATOM 855 N N . THR A 1 111 ? 46.314 44.786 13.454 1.00 26.58 110 THR A N 1
ATOM 856 C CA . THR A 1 111 ? 45.647 44.455 12.178 1.00 25.34 110 THR A CA 1
ATOM 857 C C . THR A 1 111 ? 45.618 42.933 12.081 1.00 24.70 110 THR A C 1
ATOM 858 O O . THR A 1 111 ? 45.445 42.378 10.994 1.00 24.04 110 THR A O 1
ATOM 862 N N . SER A 1 112 ? 45.816 42.328 13.235 1.00 24.63 111 SER A N 1
ATOM 863 C CA . SER A 1 112 ? 45.831 40.899 13.502 1.00 25.68 111 SER A CA 1
ATOM 864 C C . SER A 1 112 ? 45.139 40.689 14.847 1.00 26.32 111 SER A C 1
ATOM 865 O O . SER A 1 112 ? 45.409 41.569 15.654 1.00 26.80 111 SER A O 1
ATOM 868 N N . SER A 1 113 ? 44.332 39.676 15.041 1.00 26.88 112 SER A N 1
ATOM 869 C CA . SER A 1 113 ? 43.627 39.460 16.300 1.00 27.42 112 SER A CA 1
ATOM 870 C C . SER A 1 113 ? 44.432 38.556 17.222 1.00 27.36 112 SER A C 1
ATOM 871 O O . SER A 1 113 ? 45.344 37.892 16.731 1.00 27.39 112 SER A O 1
ATOM 874 N N . VAL A 1 114 ? 44.070 38.527 18.500 1.00 27.25 113 VAL A N 1
ATOM 875 C CA . VAL A 1 114 ? 44.771 37.657 19.457 1.00 27.27 113 VAL A CA 1
ATOM 876 C C . VAL A 1 114 ? 44.934 36.231 18.942 1.00 28.21 113 VAL A C 1
ATOM 877 O O . VAL A 1 114 ? 46.033 35.671 18.964 1.00 26.86 113 VAL A O 1
ATOM 881 N N . GLU A 1 115 ? 43.827 35.627 18.447 1.00 29.82 114 GLU A N 1
ATOM 882 C CA . GLU A 1 115 ? 43.905 34.234 17.981 1.00 30.63 114 GLU A CA 1
ATOM 883 C C . GLU A 1 115 ? 44.830 34.018 16.814 1.00 30.51 114 GLU A C 1
ATOM 884 O O . GLU A 1 115 ? 45.559 33.010 16.925 1.00 30.32 114 GLU A O 1
ATOM 890 N N . GLU A 1 116 ? 44.813 34.895 15.832 1.00 30.99 115 GLU A N 1
ATOM 891 C CA . GLU A 1 116 ? 45.720 34.770 14.690 1.00 31.51 115 GLU A CA 1
ATOM 892 C C . GLU A 1 116 ? 47.155 34.963 15.215 1.00 31.45 115 GLU A C 1
ATOM 893 O O . GLU A 1 116 ? 47.981 34.240 14.670 1.00 31.89 115 GLU A O 1
ATOM 899 N N . VAL A 1 117 ? 47.404 35.829 16.181 1.00 31.16 116 VAL A N 1
ATOM 900 C CA . VAL A 1 117 ? 48.765 36.006 16.722 1.00 31.29 116 VAL A CA 1
ATOM 901 C C . VAL A 1 117 ? 49.141 34.727 17.491 1.00 31.83 116 VAL A C 1
ATOM 902 O O . VAL A 1 117 ? 50.305 34.276 17.436 1.00 32.01 116 VAL A O 1
ATOM 906 N N . ALA A 1 118 ? 48.169 34.128 18.192 1.00 32.13 117 ALA A N 1
ATOM 907 C CA . ALA A 1 118 ? 48.432 32.898 18.961 1.00 31.96 117 ALA A CA 1
ATOM 908 C C . ALA A 1 118 ? 48.662 31.735 18.003 1.00 32.28 117 ALA A C 1
ATOM 909 O O . ALA A 1 118 ? 49.406 30.807 18.388 1.00 33.10 117 ALA A O 1
ATOM 911 N N . SER A 1 119 ? 48.170 31.756 16.784 1.00 32.04 118 SER A N 1
ATOM 912 C CA . SER A 1 119 ? 48.332 30.707 15.781 1.00 32.12 118 SER A CA 1
ATOM 913 C C . SER A 1 119 ? 49.728 30.608 15.204 1.00 32.21 118 SER A C 1
ATOM 914 O O . SER A 1 119 ? 50.052 29.625 14.481 1.00 32.34 118 SER A O 1
ATOM 917 N N . THR A 1 120 ? 50.578 31.584 15.498 1.00 32.35 119 THR A N 1
ATOM 918 C CA . THR A 1 120 ? 51.978 31.526 14.981 1.00 32.49 119 THR A CA 1
ATOM 919 C C . THR A 1 120 ? 52.804 30.539 15.801 1.00 32.58 119 THR A C 1
ATOM 920 O O . THR A 1 120 ? 53.772 29.968 15.261 1.00 32.89 119 THR A O 1
ATOM 924 N N . GLY A 1 121 ? 52.469 30.311 17.074 1.00 32.18 120 GLY A N 1
ATOM 925 C CA . GLY A 1 121 ? 53.225 29.348 17.892 1.00 31.77 120 GLY A CA 1
ATOM 926 C C . GLY A 1 121 ? 53.180 29.809 19.333 1.00 32.04 120 GLY A C 1
ATOM 927 O O . GLY A 1 121 ? 52.582 30.835 19.652 1.00 32.15 120 GLY A O 1
ATOM 928 N N . PRO A 1 122 ? 53.819 29.048 20.193 1.00 32.59 121 PRO A N 1
ATOM 929 C CA . PRO A 1 122 ? 53.818 29.381 21.632 1.00 32.98 121 PRO A CA 1
ATOM 930 C C . PRO A 1 122 ? 54.714 30.589 21.830 1.00 33.10 121 PRO A C 1
ATOM 931 O O . PRO A 1 122 ? 55.482 30.866 20.901 1.00 34.14 121 PRO A O 1
ATOM 935 N N . GLY A 1 123 ? 54.617 31.214 22.980 1.00 32.37 122 GLY A N 1
ATOM 936 C CA . GLY A 1 123 ? 55.422 32.397 23.311 1.00 31.11 122 GLY A CA 1
ATOM 937 C C . GLY A 1 123 ? 54.625 33.243 24.276 1.00 30.10 122 GLY A C 1
ATOM 938 O O . GLY A 1 123 ? 53.389 33.217 24.206 1.00 30.59 122 GLY A O 1
ATOM 939 N N . ILE A 1 124 ? 55.301 33.899 25.181 1.00 29.57 123 ILE A N 1
ATOM 940 C CA . ILE A 1 124 ? 54.597 34.731 26.203 1.00 29.16 123 ILE A CA 1
ATOM 941 C C . ILE A 1 124 ? 54.192 36.036 25.544 1.00 28.63 123 ILE A C 1
ATOM 942 O O . ILE A 1 124 ? 55.020 36.658 24.859 1.00 29.08 123 ILE A O 1
ATOM 947 N N . ARG A 1 125 ? 52.931 36.418 25.702 1.00 27.27 124 ARG A N 1
ATOM 948 C CA . ARG A 1 125 ? 52.407 37.636 25.062 1.00 26.39 124 ARG A CA 1
ATOM 949 C C . ARG A 1 125 ? 51.507 38.395 26.011 1.00 25.90 124 ARG A C 1
ATOM 950 O O . ARG A 1 125 ? 50.767 37.823 26.848 1.00 26.30 124 ARG A O 1
ATOM 958 N N . PHE A 1 126 ? 51.585 39.698 25.935 1.00 25.30 125 PHE A N 1
ATOM 959 C CA . PHE A 1 126 ? 50.803 40.637 26.738 1.00 25.56 125 PHE A CA 1
ATOM 960 C C . PHE A 1 126 ? 49.846 41.331 25.740 1.00 25.80 125 PHE A C 1
ATOM 961 O O . PHE A 1 126 ? 50.108 41.354 24.512 1.00 25.98 125 PHE A O 1
ATOM 969 N N . PHE A 1 127 ? 48.735 41.851 26.281 1.00 25.27 126 PHE A N 1
ATOM 970 C CA . PHE A 1 127 ? 47.753 42.513 25.378 1.00 24.61 126 PHE A CA 1
ATOM 971 C C . PHE A 1 127 ? 47.503 43.904 25.921 1.00 23.74 126 PHE A C 1
ATOM 972 O O . PHE A 1 127 ? 47.234 44.116 27.114 1.00 24.09 126 PHE A O 1
ATOM 980 N N . GLN A 1 128 ? 47.603 44.849 25.051 1.00 23.33 127 GLN A N 1
ATOM 981 C CA . GLN A 1 128 ? 47.417 46.269 25.439 1.00 23.73 127 GLN A CA 1
ATOM 982 C C . GLN A 1 128 ? 45.944 46.550 25.182 1.00 23.70 127 GLN A C 1
ATOM 983 O O . GLN A 1 128 ? 45.395 46.064 24.198 1.00 23.75 127 GLN A O 1
ATOM 989 N N . LEU A 1 129 ? 45.401 47.365 26.035 1.00 24.47 128 LEU A N 1
ATOM 990 C CA . LEU A 1 129 ? 43.969 47.751 25.964 1.00 25.11 128 LEU A CA 1
ATOM 991 C C . LEU A 1 129 ? 43.774 49.118 26.584 1.00 25.21 128 LEU A C 1
ATOM 992 O O . LEU A 1 129 ? 44.596 49.678 27.285 1.00 25.32 128 LEU A O 1
ATOM 997 N N . TYR A 1 130 ? 42.616 49.621 26.321 1.00 26.17 129 TYR A N 1
ATOM 998 C CA . TYR A 1 130 ? 41.996 50.856 26.788 1.00 26.31 129 TYR A CA 1
ATOM 999 C C . TYR A 1 130 ? 40.624 50.469 27.400 1.00 26.14 129 TYR A C 1
ATOM 1000 O O . TYR A 1 130 ? 39.901 49.613 26.851 1.00 25.75 129 TYR A O 1
ATOM 1009 N N . VAL A 1 131 ? 40.297 51.154 28.491 1.00 25.61 130 VAL A N 1
ATOM 1010 C CA . VAL A 1 131 ? 38.999 50.905 29.115 1.00 25.55 130 VAL A CA 1
ATOM 1011 C C . VAL A 1 131 ? 38.022 51.640 28.162 1.00 26.08 130 VAL A C 1
ATOM 1012 O O . VAL A 1 131 ? 37.742 52.828 28.333 1.00 26.39 130 VAL A O 1
ATOM 1016 N N . TYR A 1 132 ? 37.522 51.017 27.127 1.00 26.69 131 TYR A N 1
ATOM 1017 C CA . TYR A 1 132 ? 36.575 51.598 26.169 1.00 28.48 131 TYR A CA 1
ATOM 1018 C C . TYR A 1 132 ? 35.260 51.989 26.845 1.00 28.33 131 TYR A C 1
ATOM 1019 O O . TYR A 1 132 ? 34.938 51.488 27.931 1.00 27.95 131 TYR A O 1
ATOM 1028 N N . LYS A 1 133 ? 34.519 52.911 26.245 1.00 28.58 132 LYS A N 1
ATOM 1029 C CA . LYS A 1 133 ? 33.238 53.437 26.722 1.00 28.64 132 LYS A CA 1
ATOM 1030 C C . LYS A 1 133 ? 32.229 52.314 26.963 1.00 27.92 132 LYS A C 1
ATOM 1031 O O . LYS A 1 133 ? 31.657 52.109 28.044 1.00 26.97 132 LYS A O 1
ATOM 1037 N N . ASP A 1 134 ? 32.091 51.554 25.892 1.00 27.64 133 ASP A N 1
ATOM 1038 C CA . ASP A 1 134 ? 31.185 50.390 25.864 1.00 27.59 133 ASP A CA 1
ATOM 1039 C C . ASP A 1 134 ? 31.898 49.328 26.670 1.00 27.28 133 ASP A C 1
ATOM 1040 O O . ASP A 1 134 ? 32.689 48.609 26.016 1.00 28.52 133 ASP A O 1
ATOM 1045 N N . ARG A 1 135 ? 31.651 49.273 27.951 1.00 26.61 134 ARG A N 1
ATOM 1046 C CA . ARG A 1 135 ? 32.283 48.260 28.801 1.00 26.66 134 ARG A CA 1
ATOM 1047 C C . ARG A 1 135 ? 32.076 46.798 28.441 1.00 27.27 134 ARG A C 1
ATOM 1048 O O . ARG A 1 135 ? 32.850 45.904 28.846 1.00 27.29 134 ARG A O 1
ATOM 1056 N N . ASN A 1 136 ? 31.058 46.427 27.669 1.00 28.01 135 ASN A N 1
ATOM 1057 C CA . ASN A 1 136 ? 30.742 45.057 27.228 1.00 28.08 135 ASN A CA 1
ATOM 1058 C C . ASN A 1 136 ? 31.800 44.612 26.243 1.00 26.86 135 ASN A C 1
ATOM 1059 O O . ASN A 1 136 ? 32.108 43.426 26.146 1.00 26.30 135 ASN A O 1
ATOM 1064 N N . VAL A 1 137 ? 32.289 45.561 25.500 1.00 26.88 136 VAL A N 1
ATOM 1065 C CA . VAL A 1 137 ? 33.364 45.433 24.514 1.00 27.20 136 VAL A CA 1
ATOM 1066 C C . VAL A 1 137 ? 34.722 45.180 25.217 1.00 25.81 136 VAL A C 1
ATOM 1067 O O . VAL A 1 137 ? 35.510 44.317 24.814 1.00 25.41 136 VAL A O 1
ATOM 1071 N N . VAL A 1 138 ? 34.934 45.880 26.302 1.00 24.90 137 VAL A N 1
ATOM 1072 C CA . VAL A 1 138 ? 36.162 45.686 27.070 1.00 25.42 137 VAL A CA 1
ATOM 1073 C C . VAL A 1 138 ? 36.202 44.211 27.521 1.00 26.02 137 VAL A C 1
ATOM 1074 O O . VAL A 1 138 ? 37.246 43.557 27.445 1.00 26.55 137 VAL A O 1
ATOM 1078 N N . ALA A 1 139 ? 35.080 43.678 28.010 1.00 26.07 138 ALA A N 1
ATOM 1079 C CA . ALA A 1 139 ? 35.008 42.308 28.510 1.00 25.63 138 ALA A CA 1
ATOM 1080 C C . ALA A 1 139 ? 35.207 41.274 27.421 1.00 25.49 138 ALA A C 1
ATOM 1081 O O . ALA A 1 139 ? 35.846 40.232 27.704 1.00 26.17 138 ALA A O 1
ATOM 1083 N N . GLN A 1 140 ? 34.741 41.519 26.216 1.00 25.12 139 GLN A N 1
ATOM 1084 C CA . GLN A 1 140 ? 34.919 40.513 25.147 1.00 24.87 139 GLN A CA 1
ATOM 1085 C C . GLN A 1 140 ? 36.362 40.479 24.727 1.00 24.56 139 GLN A C 1
ATOM 1086 O O . GLN A 1 140 ? 36.800 39.351 24.402 1.00 24.85 139 GLN A O 1
ATOM 1092 N N . LEU A 1 141 ? 37.011 41.639 24.719 1.00 24.09 140 LEU A N 1
ATOM 1093 C CA . LEU A 1 141 ? 38.463 41.668 24.289 1.00 22.97 140 LEU A CA 1
ATOM 1094 C C . LEU A 1 141 ? 39.279 40.879 25.301 1.00 22.60 140 LEU A C 1
ATOM 1095 O O . LEU A 1 141 ? 40.039 39.984 25.009 1.00 22.27 140 LEU A O 1
ATOM 1100 N N . VAL A 1 142 ? 39.059 41.162 26.584 1.00 23.10 141 VAL A N 1
ATOM 1101 C CA . VAL A 1 142 ? 39.701 40.494 27.710 1.00 22.85 141 VAL A CA 1
ATOM 1102 C C . VAL A 1 142 ? 39.492 38.979 27.580 1.00 22.63 141 VAL A C 1
ATOM 1103 O O . VAL A 1 142 ? 40.475 38.248 27.597 1.00 23.03 141 VAL A O 1
ATOM 1107 N N . ARG A 1 143 ? 38.272 38.523 27.446 1.00 22.19 142 ARG A N 1
ATOM 1108 C CA . ARG A 1 143 ? 37.953 37.108 27.332 1.00 22.08 142 ARG A CA 1
ATOM 1109 C C . ARG A 1 143 ? 38.692 36.500 26.185 1.00 21.72 142 ARG A C 1
ATOM 1110 O O . ARG A 1 143 ? 39.314 35.467 26.377 1.00 21.77 142 ARG A O 1
ATOM 1118 N N . ARG A 1 144 ? 38.609 37.101 25.039 1.00 22.24 143 ARG A N 1
ATOM 1119 C CA . ARG A 1 144 ? 39.272 36.683 23.820 1.00 24.16 143 ARG A CA 1
ATOM 1120 C C . ARG A 1 144 ? 40.798 36.613 23.991 1.00 25.88 143 ARG A C 1
ATOM 1121 O O . ARG A 1 144 ? 41.454 35.702 23.448 1.00 26.50 143 ARG A O 1
ATOM 1129 N N . ALA A 1 145 ? 41.343 37.564 24.772 1.00 26.12 144 ALA A N 1
ATOM 1130 C CA . ALA A 1 145 ? 42.771 37.631 25.065 1.00 27.12 144 ALA A CA 1
ATOM 1131 C C . ALA A 1 145 ? 43.141 36.429 25.931 1.00 28.02 144 ALA A C 1
ATOM 1132 O O . ALA A 1 145 ? 44.109 35.747 25.606 1.00 28.90 144 ALA A O 1
ATOM 1134 N N . GLU A 1 146 ? 42.406 36.181 26.998 1.00 29.36 145 GLU A N 1
ATOM 1135 C CA . GLU A 1 146 ? 42.608 35.077 27.944 1.00 30.18 145 GLU A CA 1
ATOM 1136 C C . GLU A 1 146 ? 42.584 33.723 27.230 1.00 31.14 145 GLU A C 1
ATOM 1137 O O . GLU A 1 146 ? 43.453 32.853 27.503 1.00 31.91 145 GLU A O 1
ATOM 1143 N N . ARG A 1 147 ? 41.643 33.586 26.342 1.00 32.11 146 ARG A N 1
ATOM 1144 C CA . ARG A 1 147 ? 41.407 32.400 25.525 1.00 33.94 146 ARG A CA 1
ATOM 1145 C C . ARG A 1 147 ? 42.583 32.070 24.624 1.00 33.54 146 ARG A C 1
ATOM 1146 O O . ARG A 1 147 ? 43.037 30.915 24.576 1.00 34.28 146 ARG A O 1
ATOM 1154 N N . ALA A 1 148 ? 43.048 33.127 23.950 1.00 32.29 147 ALA A N 1
ATOM 1155 C CA . ALA A 1 148 ? 44.172 33.028 23.019 1.00 30.44 147 ALA A CA 1
ATOM 1156 C C . ALA A 1 148 ? 45.486 32.807 23.752 1.00 29.84 147 ALA A C 1
ATOM 1157 O O . ALA A 1 148 ? 46.532 32.672 23.094 1.00 30.70 147 ALA A O 1
ATOM 1159 N N . GLY A 1 149 ? 45.499 32.804 25.069 1.00 28.30 148 GLY A N 1
ATOM 1160 C CA . GLY A 1 149 ? 46.657 32.573 25.886 1.00 26.07 148 GLY A CA 1
ATOM 1161 C C . GLY A 1 149 ? 47.527 33.737 26.292 1.00 24.98 148 GLY A C 1
ATOM 1162 O O . GLY A 1 149 ? 48.724 33.518 26.577 1.00 25.87 148 GLY A O 1
ATOM 1163 N N . PHE A 1 150 ? 47.011 34.940 26.279 1.00 23.27 149 PHE A N 1
ATOM 1164 C CA . PHE A 1 150 ? 47.779 36.137 26.685 1.00 22.14 149 PHE A CA 1
ATOM 1165 C C . PHE A 1 150 ? 47.937 36.071 28.191 1.00 22.35 149 PHE A C 1
ATOM 1166 O O . PHE A 1 150 ? 46.969 35.688 28.865 1.00 23.44 149 PHE A O 1
ATOM 1174 N N . LYS A 1 151 ? 49.082 36.442 28.730 1.00 22.48 150 LYS A N 1
ATOM 1175 C CA . LYS A 1 151 ? 49.411 36.409 30.133 1.00 22.79 150 LYS A CA 1
ATOM 1176 C C . LYS A 1 151 ? 49.200 37.649 30.965 1.00 22.35 150 LYS A C 1
ATOM 1177 O O . LYS A 1 151 ? 49.278 37.533 32.218 1.00 23.61 150 LYS A O 1
ATOM 1183 N N . ALA A 1 152 ? 48.986 38.778 30.355 1.00 21.41 151 ALA A N 1
ATOM 1184 C CA . ALA A 1 152 ? 48.788 39.986 31.201 1.00 21.39 151 ALA A CA 1
ATOM 1185 C C . ALA A 1 152 ? 48.114 41.012 30.314 1.00 21.95 151 ALA A C 1
ATOM 1186 O O . ALA A 1 152 ? 48.060 40.807 29.063 1.00 22.52 151 ALA A O 1
ATOM 1188 N N . ILE A 1 153 ? 47.627 42.049 30.956 1.00 22.19 152 ILE A N 1
ATOM 1189 C CA . ILE A 1 153 ? 46.955 43.129 30.230 1.00 22.81 152 ILE A CA 1
ATOM 1190 C C . ILE A 1 153 ? 47.829 44.372 30.453 1.00 22.90 152 ILE A C 1
ATOM 1191 O O . ILE A 1 153 ? 48.173 44.670 31.606 1.00 23.12 152 ILE A O 1
ATOM 1196 N N . ALA A 1 154 ? 48.141 45.091 29.392 1.00 22.72 153 ALA A N 1
ATOM 1197 C CA . ALA A 1 154 ? 48.892 46.339 29.562 1.00 21.98 153 ALA A CA 1
ATOM 1198 C C . ALA A 1 154 ? 47.803 47.437 29.327 1.00 21.54 153 ALA A C 1
ATOM 1199 O O . ALA A 1 154 ? 47.480 47.652 28.160 1.00 21.36 153 ALA A O 1
ATOM 1201 N N . LEU A 1 155 ? 47.343 48.046 30.378 1.00 21.45 154 LEU A N 1
ATOM 1202 C CA . LEU A 1 155 ? 46.338 49.102 30.312 1.00 21.79 154 LEU A CA 1
ATOM 1203 C C . LEU A 1 155 ? 46.917 50.503 30.121 1.00 21.52 154 LEU A C 1
ATOM 1204 O O . LEU A 1 155 ? 47.567 51.082 31.014 1.00 21.74 154 LEU A O 1
ATOM 1209 N N . THR A 1 156 ? 46.662 51.093 28.986 1.00 21.46 155 THR A N 1
ATOM 1210 C CA . THR A 1 156 ? 47.139 52.458 28.697 1.00 21.68 155 THR A CA 1
ATOM 1211 C C . THR A 1 156 ? 46.416 53.421 29.610 1.00 22.52 155 THR A C 1
ATOM 1212 O O . THR A 1 156 ? 45.151 53.427 29.540 1.00 22.93 155 THR A O 1
ATOM 1216 N N . VAL A 1 157 ? 47.097 54.219 30.426 1.00 23.04 156 VAL A N 1
ATOM 1217 C CA . VAL A 1 157 ? 46.296 55.140 31.289 1.00 23.68 156 VAL A CA 1
ATOM 1218 C C . VAL A 1 157 ? 46.687 56.590 31.000 1.00 23.88 156 VAL A C 1
ATOM 1219 O O . VAL A 1 157 ? 46.416 57.392 31.898 1.00 23.38 156 VAL A O 1
ATOM 1223 N N . ASP A 1 158 ? 47.223 56.840 29.824 1.00 25.10 157 ASP A N 1
ATOM 1224 C CA . ASP A 1 158 ? 47.687 58.228 29.537 1.00 26.16 157 ASP A CA 1
ATOM 1225 C C . ASP A 1 158 ? 47.002 58.916 28.389 1.00 25.35 157 ASP A C 1
ATOM 1226 O O . ASP A 1 158 ? 47.402 59.981 27.876 1.00 24.33 157 ASP A O 1
ATOM 1231 N N . THR A 1 159 ? 45.907 58.264 27.976 1.00 24.67 158 THR A N 1
ATOM 1232 C CA . THR A 1 159 ? 45.091 58.712 26.873 1.00 24.66 158 THR A CA 1
ATOM 1233 C C . THR A 1 159 ? 43.590 58.904 27.023 1.00 25.07 158 THR A C 1
ATOM 1234 O O . THR A 1 159 ? 42.770 58.347 26.244 1.00 24.77 158 THR A O 1
ATOM 1238 N N . PRO A 1 160 ? 43.183 59.825 27.895 1.00 25.02 159 PRO A N 1
ATOM 1239 C CA . PRO A 1 160 ? 41.746 60.147 28.053 1.00 24.89 159 PRO A CA 1
ATOM 1240 C C . PRO A 1 160 ? 41.280 60.675 26.701 1.00 25.54 159 PRO A C 1
ATOM 1241 O O . PRO A 1 160 ? 40.108 60.508 26.315 1.00 25.80 159 PRO A O 1
ATOM 1245 N N . ARG A 1 161 ? 42.131 61.358 25.988 1.00 25.85 160 ARG A N 1
ATOM 1246 C CA . ARG A 1 161 ? 41.986 61.955 24.679 1.00 27.23 160 ARG A CA 1
ATOM 1247 C C . ARG A 1 161 ? 43.302 61.770 23.889 1.00 28.07 160 ARG A C 1
ATOM 1248 O O . ARG A 1 161 ? 44.380 61.691 24.506 1.00 27.10 160 ARG A O 1
ATOM 1256 N N . LEU A 1 162 ? 43.217 61.783 22.552 1.00 29.04 161 LEU A N 1
ATOM 1257 C CA . LEU A 1 162 ? 44.398 61.638 21.716 1.00 29.99 161 LEU A CA 1
ATOM 1258 C C . LEU A 1 162 ? 45.209 62.942 21.563 1.00 29.71 161 LEU A C 1
ATOM 1259 O O . LEU A 1 162 ? 44.585 63.997 21.354 1.00 29.50 161 LEU A O 1
ATOM 1264 N N . GLY A 1 163 ? 46.543 62.810 21.635 1.00 28.57 162 GLY A N 1
ATOM 1265 C CA . GLY A 1 163 ? 47.381 64.005 21.437 1.00 27.62 162 GLY A CA 1
ATOM 1266 C C . GLY A 1 163 ? 47.383 64.403 19.967 1.00 27.85 162 GLY A C 1
ATOM 1267 O O . GLY A 1 163 ? 47.080 63.622 19.027 1.00 28.25 162 GLY A O 1
ATOM 1268 N N . ARG A 1 164 ? 47.743 65.651 19.709 1.00 27.40 163 ARG A N 1
ATOM 1269 C CA . ARG A 1 164 ? 47.772 66.183 18.342 1.00 27.01 163 ARG A CA 1
ATOM 1270 C C . ARG A 1 164 ? 49.113 65.947 17.678 1.00 27.38 163 ARG A C 1
ATOM 1271 O O . ARG A 1 164 ? 50.120 66.565 18.088 1.00 28.29 163 ARG A O 1
ATOM 1279 N N . ARG A 1 165 ? 49.112 65.106 16.681 1.00 26.99 164 ARG A N 1
ATOM 1280 C CA . ARG A 1 165 ? 50.242 64.707 15.852 1.00 26.94 164 ARG A CA 1
ATOM 1281 C C . ARG A 1 165 ? 49.855 65.348 14.507 1.00 27.14 164 ARG A C 1
ATOM 1282 O O . ARG A 1 165 ? 49.080 64.774 13.724 1.00 26.90 164 ARG A O 1
ATOM 1290 N N . GLU A 1 166 ? 50.414 66.548 14.332 1.00 27.00 165 GLU A N 1
ATOM 1291 C CA . GLU A 1 166 ? 50.122 67.357 13.152 1.00 27.34 165 GLU A CA 1
ATOM 1292 C C . GLU A 1 166 ? 50.372 66.788 11.790 1.00 28.04 165 GLU A C 1
ATOM 1293 O O . GLU A 1 166 ? 49.571 67.168 10.892 1.00 28.87 165 GLU A O 1
ATOM 1299 N N . ALA A 1 167 ? 51.336 65.923 11.555 1.00 28.07 166 ALA A N 1
ATOM 1300 C CA . ALA A 1 167 ? 51.581 65.335 10.239 1.00 27.84 166 ALA A CA 1
ATOM 1301 C C . ALA A 1 167 ? 50.356 64.557 9.738 1.00 28.13 166 ALA A C 1
ATOM 1302 O O . ALA A 1 167 ? 50.065 64.593 8.543 1.00 27.56 166 ALA A O 1
ATOM 1304 N N . ASP A 1 168 ? 49.675 63.836 10.628 1.00 28.81 167 ASP A N 1
ATOM 1305 C CA . ASP A 1 168 ? 48.505 63.029 10.322 1.00 29.75 167 ASP A CA 1
ATOM 1306 C C . ASP A 1 168 ? 47.392 63.916 9.755 1.00 29.66 167 ASP A C 1
ATOM 1307 O O . ASP A 1 168 ? 46.740 63.486 8.825 1.00 30.07 167 ASP A O 1
ATOM 1312 N N . ILE A 1 169 ? 47.231 65.057 10.379 1.00 29.58 168 ILE A N 1
ATOM 1313 C CA . ILE A 1 169 ? 46.259 66.056 9.950 1.00 29.70 168 ILE A CA 1
ATOM 1314 C C . ILE A 1 169 ? 46.667 66.538 8.550 1.00 30.61 168 ILE A C 1
ATOM 1315 O O . ILE A 1 169 ? 45.846 66.512 7.620 1.00 31.73 168 ILE A O 1
ATOM 1320 N N . LYS A 1 170 ? 47.903 66.944 8.308 1.00 30.59 169 LYS A N 1
ATOM 1321 C CA . LYS A 1 170 ? 48.345 67.421 7.018 1.00 31.04 169 LYS A CA 1
ATOM 1322 C C . LYS A 1 170 ? 48.311 66.278 6.013 1.00 31.55 169 LYS A C 1
ATOM 1323 O O . LYS A 1 170 ? 48.046 66.600 4.840 1.00 31.34 169 LYS A O 1
ATOM 1329 N N . ASN A 1 171 ? 48.591 65.052 6.428 1.00 32.36 170 ASN A N 1
ATOM 1330 C CA . ASN A 1 171 ? 48.591 63.921 5.481 1.00 33.73 170 ASN A CA 1
ATOM 1331 C C . ASN A 1 171 ? 47.188 63.333 5.282 1.00 34.16 170 ASN A C 1
ATOM 1332 O O . ASN A 1 171 ? 47.009 62.399 4.479 1.00 33.74 170 ASN A O 1
ATOM 1337 N N . ARG A 1 172 ? 46.239 63.832 6.017 1.00 35.45 171 ARG A N 1
ATOM 1338 C CA . ARG A 1 172 ? 44.857 63.315 5.970 1.00 37.44 171 ARG A CA 1
ATOM 1339 C C . ARG A 1 172 ? 45.026 61.795 6.082 1.00 37.45 171 ARG A C 1
ATOM 1340 O O . ARG A 1 172 ? 44.755 61.014 5.159 1.00 37.96 171 ARG A O 1
ATOM 1348 N N . PHE A 1 173 ? 45.486 61.357 7.228 1.00 37.37 172 PHE A N 1
ATOM 1349 C CA . PHE A 1 173 ? 45.734 59.946 7.487 1.00 38.37 172 PHE A CA 1
ATOM 1350 C C . PHE A 1 173 ? 44.466 59.084 7.639 1.00 39.18 172 PHE A C 1
ATOM 1351 O O . PHE A 1 173 ? 43.526 59.364 8.387 1.00 39.37 172 PHE A O 1
ATOM 1359 N N . VAL A 1 174 ? 44.534 57.952 6.951 1.00 39.79 173 VAL A N 1
ATOM 1360 C CA . VAL A 1 174 ? 43.532 56.909 6.898 1.00 40.41 173 VAL A CA 1
ATOM 1361 C C . VAL A 1 174 ? 44.168 55.512 6.754 1.00 40.84 173 VAL A C 1
ATOM 1362 O O . VAL A 1 174 ? 45.167 55.379 6.039 1.00 40.90 173 VAL A O 1
ATOM 1366 N N . LEU A 1 175 ? 43.514 54.532 7.382 1.00 41.20 174 LEU A N 1
ATOM 1367 C CA . LEU A 1 175 ? 43.931 53.129 7.317 1.00 41.66 174 LEU A CA 1
ATOM 1368 C C . LEU A 1 175 ? 43.696 52.617 5.893 1.00 42.75 174 LEU A C 1
ATOM 1369 O O . LEU A 1 175 ? 42.539 52.804 5.483 1.00 43.42 174 LEU A O 1
ATOM 1374 N N . PRO A 1 176 ? 44.703 52.067 5.240 1.00 43.58 175 PRO A N 1
ATOM 1375 C CA . PRO A 1 176 ? 44.624 51.527 3.884 1.00 44.57 175 PRO A CA 1
ATOM 1376 C C . PRO A 1 176 ? 43.502 50.512 3.729 1.00 46.31 175 PRO A C 1
ATOM 1377 O O . PRO A 1 176 ? 42.996 49.901 4.694 1.00 47.03 175 PRO A O 1
ATOM 1381 N N . PRO A 1 177 ? 43.046 50.355 2.479 1.00 47.63 176 PRO A N 1
ATOM 1382 C CA . PRO A 1 177 ? 41.898 49.547 2.115 1.00 48.26 176 PRO A CA 1
ATOM 1383 C C . PRO A 1 177 ? 41.707 48.134 2.624 1.00 48.27 176 PRO A C 1
ATOM 1384 O O . PRO A 1 177 ? 40.613 47.955 3.264 1.00 48.98 176 PRO A O 1
ATOM 1388 N N . PHE A 1 178 ? 42.623 47.214 2.392 1.00 46.87 177 PHE A N 1
ATOM 1389 C CA . PHE A 1 178 ? 42.390 45.825 2.835 1.00 45.40 177 PHE A CA 1
ATOM 1390 C C . PHE A 1 178 ? 42.656 45.532 4.294 1.00 43.33 177 PHE A C 1
ATOM 1391 O O . PHE A 1 178 ? 42.608 44.324 4.614 1.00 43.34 177 PHE A O 1
ATOM 1399 N N . LEU A 1 179 ? 42.897 46.532 5.112 1.00 40.66 178 LEU A N 1
ATOM 1400 C CA . LEU A 1 179 ? 43.208 46.274 6.526 1.00 38.11 178 LEU A CA 1
ATOM 1401 C C . LEU A 1 179 ? 42.038 46.648 7.423 1.00 36.10 178 LEU A C 1
ATOM 1402 O O . LEU A 1 179 ? 41.291 47.547 7.098 1.00 35.15 178 LEU A O 1
ATOM 1407 N N . THR A 1 180 ? 42.006 45.970 8.533 1.00 34.79 179 THR A N 1
ATOM 1408 C CA . THR A 1 180 ? 41.053 46.067 9.612 1.00 33.96 179 THR A CA 1
ATOM 1409 C C . THR A 1 180 ? 41.596 45.901 11.026 1.00 33.50 179 THR A C 1
ATOM 1410 O O . THR A 1 180 ? 42.585 45.169 11.220 1.00 33.43 179 THR A O 1
ATOM 1414 N N . LEU A 1 181 ? 40.923 46.488 11.994 1.00 32.55 180 LEU A N 1
ATOM 1415 C CA . LEU A 1 181 ? 41.328 46.375 13.414 1.00 32.25 180 LEU A CA 1
ATOM 1416 C C . LEU A 1 181 ? 40.683 45.078 13.885 1.00 32.24 180 LEU A C 1
ATOM 1417 O O . LEU A 1 181 ? 39.664 45.177 14.575 1.00 33.07 180 LEU A O 1
ATOM 1422 N N . LYS A 1 182 ? 41.199 43.941 13.510 1.00 32.06 181 LYS A N 1
ATOM 1423 C CA . LYS A 1 182 ? 40.768 42.582 13.749 1.00 32.39 181 LYS A CA 1
ATOM 1424 C C . LYS A 1 182 ? 40.278 42.166 15.121 1.00 32.56 181 LYS A C 1
ATOM 1425 O O . LYS A 1 182 ? 39.438 41.234 15.217 1.00 33.20 181 LYS A O 1
ATOM 1431 N N . ASN A 1 183 ? 40.691 42.824 16.169 1.00 32.90 182 ASN A N 1
ATOM 1432 C CA . ASN A 1 183 ? 40.208 42.464 17.519 1.00 33.49 182 ASN A CA 1
ATOM 1433 C C . ASN A 1 183 ? 38.774 42.973 17.704 1.00 33.67 182 ASN A C 1
ATOM 1434 O O . ASN A 1 183 ? 38.116 42.514 18.643 1.00 33.27 182 ASN A O 1
ATOM 1439 N N . PHE A 1 184 ? 38.355 43.903 16.880 1.00 34.55 183 PHE A N 1
ATOM 1440 C CA . PHE A 1 184 ? 37.033 44.534 16.923 1.00 35.94 183 PHE A CA 1
ATOM 1441 C C . PHE A 1 184 ? 36.067 43.914 15.910 1.00 37.52 183 PHE A C 1
ATOM 1442 O O . PHE A 1 184 ? 35.006 44.484 15.625 1.00 38.47 183 PHE A O 1
ATOM 1450 N N . GLU A 1 185 ? 36.454 42.774 15.383 1.00 38.69 184 GLU A N 1
ATOM 1451 C CA . GLU A 1 185 ? 35.615 42.076 14.409 1.00 39.89 184 GLU A CA 1
ATOM 1452 C C . GLU A 1 185 ? 35.373 40.645 14.875 1.00 40.82 184 GLU A C 1
ATOM 1453 O O . GLU A 1 185 ? 36.333 39.879 15.052 1.00 41.45 184 GLU A O 1
ATOM 1459 N N . GLY A 1 186 ? 34.103 40.321 15.052 1.00 41.53 185 GLY A N 1
ATOM 1460 C CA . GLY A 1 186 ? 33.684 38.987 15.515 1.00 42.60 185 GLY A CA 1
ATOM 1461 C C . GLY A 1 186 ? 33.208 39.090 16.979 1.00 43.39 185 GLY A C 1
ATOM 1462 O O . GLY A 1 186 ? 33.078 38.108 17.751 1.00 43.95 185 GLY A O 1
ATOM 1463 N N . ILE A 1 187 ? 32.969 40.323 17.402 1.00 43.08 186 ILE A N 1
ATOM 1464 C CA . ILE A 1 187 ? 32.534 40.591 18.773 1.00 42.69 186 ILE A CA 1
ATOM 1465 C C . ILE A 1 187 ? 31.271 41.435 18.678 1.00 42.77 186 ILE A C 1
ATOM 1466 O O . ILE A 1 187 ? 30.927 41.848 17.548 1.00 43.46 186 ILE A O 1
ATOM 1471 N N . ASP A 1 188 ? 30.674 41.641 19.832 1.00 42.14 187 ASP A N 1
ATOM 1472 C CA . ASP A 1 188 ? 29.416 42.413 19.907 1.00 41.13 187 ASP A CA 1
ATOM 1473 C C . ASP A 1 188 ? 29.583 43.903 20.152 1.00 40.41 187 ASP A C 1
ATOM 1474 O O . ASP A 1 188 ? 29.671 44.309 21.325 1.00 40.13 187 ASP A O 1
ATOM 1479 N N . LEU A 1 189 ? 29.633 44.702 19.104 1.00 39.88 188 LEU A N 1
ATOM 1480 C CA . LEU A 1 189 ? 29.762 46.164 19.146 1.00 39.28 188 LEU A CA 1
ATOM 1481 C C . LEU A 1 189 ? 28.369 46.792 19.367 1.00 40.15 188 LEU A C 1
ATOM 1482 O O . LEU A 1 189 ? 28.203 47.715 20.191 1.00 40.77 188 LEU A O 1
ATOM 1487 N N . GLY A 1 199 ? 35.187 52.929 8.961 1.00 18.27 198 GLY A N 1
ATOM 1488 C CA . GLY A 1 199 ? 34.216 52.159 9.798 1.00 25.84 198 GLY A CA 1
ATOM 1489 C C . GLY A 1 199 ? 34.796 51.885 11.214 1.00 31.95 198 GLY A C 1
ATOM 1490 O O . GLY A 1 199 ? 34.416 52.591 12.190 1.00 34.04 198 GLY A O 1
ATOM 1491 N N . LEU A 1 200 ? 35.706 50.889 11.314 1.00 35.13 199 LEU A N 1
ATOM 1492 C CA . LEU A 1 200 ? 36.192 50.492 12.650 1.00 37.14 199 LEU A CA 1
ATOM 1493 C C . LEU A 1 200 ? 37.136 51.491 13.264 1.00 38.50 199 LEU A C 1
ATOM 1494 O O . LEU A 1 200 ? 37.120 51.593 14.523 1.00 38.77 199 LEU A O 1
ATOM 1499 N N . SER A 1 201 ? 37.868 52.144 12.374 1.00 39.88 200 SER A N 1
ATOM 1500 C CA . SER A 1 201 ? 38.874 53.127 12.906 1.00 41.28 200 SER A CA 1
ATOM 1501 C C . SER A 1 201 ? 38.169 54.240 13.684 1.00 41.60 200 SER A C 1
ATOM 1502 O O . SER A 1 201 ? 38.506 54.594 14.821 1.00 41.18 200 SER A O 1
ATOM 1505 N N . SER A 1 202 ? 37.154 54.740 12.993 1.00 42.25 201 SER A N 1
ATOM 1506 C CA . SER A 1 202 ? 36.337 55.827 13.570 1.00 43.22 201 SER A CA 1
ATOM 1507 C C . SER A 1 202 ? 35.657 55.354 14.847 1.00 42.99 201 SER A C 1
ATOM 1508 O O . SER A 1 202 ? 35.621 56.092 15.854 1.00 43.31 201 SER A O 1
ATOM 1511 N N . TYR A 1 203 ? 35.087 54.155 14.802 1.00 42.38 202 TYR A N 1
ATOM 1512 C CA . TYR A 1 203 ? 34.384 53.590 15.961 1.00 41.60 202 TYR A CA 1
ATOM 1513 C C . TYR A 1 203 ? 35.305 53.469 17.193 1.00 41.03 202 TYR A C 1
ATOM 1514 O O . TYR A 1 203 ? 34.984 53.896 18.329 1.00 39.76 202 TYR A O 1
ATOM 1523 N N . VAL A 1 204 ? 36.445 52.855 16.924 1.00 41.29 203 VAL A N 1
ATOM 1524 C CA . VAL A 1 204 ? 37.441 52.632 17.990 1.00 42.13 203 VAL A CA 1
ATOM 1525 C C . VAL A 1 204 ? 37.953 53.963 18.562 1.00 41.96 203 VAL A C 1
ATOM 1526 O O . VAL A 1 204 ? 38.197 54.065 19.798 1.00 41.95 203 VAL A O 1
ATOM 1530 N N . ALA A 1 205 ? 38.099 54.963 17.700 1.00 41.41 204 ALA A N 1
ATOM 1531 C CA . ALA A 1 205 ? 38.553 56.309 18.109 1.00 40.75 204 ALA A CA 1
ATOM 1532 C C . ALA A 1 205 ? 37.534 56.965 19.052 1.00 40.62 204 ALA A C 1
ATOM 1533 O O . ALA A 1 205 ? 37.885 57.684 20.016 1.00 40.77 204 ALA A O 1
ATOM 1535 N N . GLY A 1 206 ? 36.242 56.704 18.834 1.00 39.63 205 GLY A N 1
ATOM 1536 C CA . GLY A 1 206 ? 35.132 57.216 19.618 1.00 38.56 205 GLY A CA 1
ATOM 1537 C C . GLY A 1 206 ? 34.885 56.512 20.942 1.00 38.14 205 GLY A C 1
ATOM 1538 O O . GLY A 1 206 ? 34.230 57.040 21.873 1.00 38.19 205 GLY A O 1
ATOM 1539 N N . GLN A 1 207 ? 35.422 55.310 21.096 1.00 37.45 206 GLN A N 1
ATOM 1540 C CA . GLN A 1 207 ? 35.287 54.481 22.305 1.00 36.11 206 GLN A CA 1
ATOM 1541 C C . GLN A 1 207 ? 36.201 54.884 23.446 1.00 35.38 206 GLN A C 1
ATOM 1542 O O . GLN A 1 207 ? 36.022 54.467 24.604 1.00 35.39 206 GLN A O 1
ATOM 1548 N N . ILE A 1 208 ? 37.230 55.647 23.122 1.00 34.57 207 ILE A N 1
ATOM 1549 C CA . ILE A 1 208 ? 38.208 56.099 24.135 1.00 32.91 207 ILE A CA 1
ATOM 1550 C C . ILE A 1 208 ? 37.413 56.926 25.136 1.00 32.03 207 ILE A C 1
ATOM 1551 O O . ILE A 1 208 ? 36.815 57.950 24.792 1.00 32.55 207 ILE A O 1
ATOM 1556 N N . ASP A 1 209 ? 37.370 56.417 26.338 1.00 30.99 208 ASP A N 1
ATOM 1557 C CA . ASP A 1 209 ? 36.653 57.007 27.453 1.00 29.99 208 ASP A CA 1
ATOM 1558 C C . ASP A 1 209 ? 37.520 58.026 28.184 1.00 28.88 208 ASP A C 1
ATOM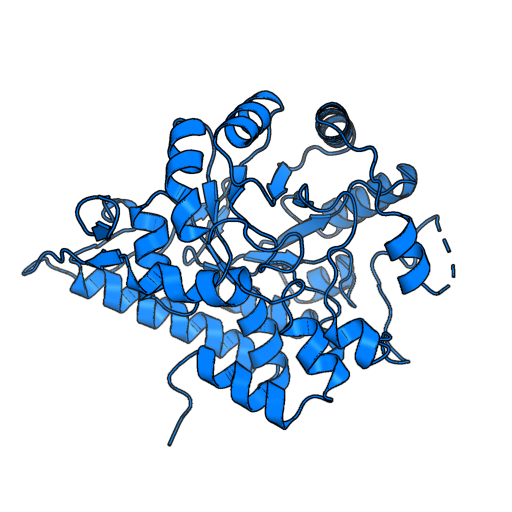 1559 O O . ASP A 1 209 ? 38.528 57.634 28.789 1.00 28.96 208 ASP A O 1
ATOM 1564 N N . ARG A 1 210 ? 37.079 59.263 28.146 1.00 27.74 209 ARG A N 1
ATOM 1565 C CA . ARG A 1 210 ? 37.757 60.354 28.818 1.00 27.74 209 ARG A CA 1
ATOM 1566 C C . ARG A 1 210 ? 37.281 60.546 30.254 1.00 27.58 209 ARG A C 1
ATOM 1567 O O . ARG A 1 210 ? 37.713 61.547 30.882 1.00 27.10 209 ARG A O 1
ATOM 1575 N N . SER A 1 211 ? 36.484 59.614 30.765 1.00 27.46 210 SER A N 1
ATOM 1576 C CA . SER A 1 211 ? 35.960 59.688 32.129 1.00 27.85 210 SER A CA 1
ATOM 1577 C C . SER A 1 211 ? 36.644 58.795 33.156 1.00 28.58 210 SER A C 1
ATOM 1578 O O . SER A 1 211 ? 36.383 58.884 34.402 1.00 28.57 210 SER A O 1
ATOM 1581 N N . LEU A 1 212 ? 37.522 57.914 32.662 1.00 27.98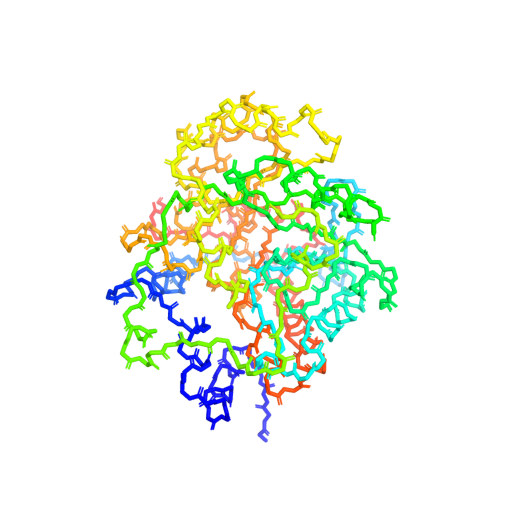 211 LEU A N 1
ATOM 1582 C CA . LEU A 1 212 ? 38.219 56.963 33.502 1.00 27.40 211 LEU A CA 1
ATOM 1583 C C . LEU A 1 212 ? 38.882 57.565 34.734 1.00 27.43 211 LEU A C 1
ATOM 1584 O O . LEU A 1 212 ? 39.421 58.670 34.643 1.00 27.74 211 LEU A O 1
ATOM 1589 N N . SER A 1 213 ? 38.838 56.772 35.793 1.00 27.05 212 SER A N 1
ATOM 1590 C CA . SER A 1 213 ? 39.439 57.141 37.070 1.00 27.05 212 SER A CA 1
ATOM 1591 C C . SER A 1 213 ? 39.971 55.852 37.682 1.00 27.28 212 SER A C 1
ATOM 1592 O O . SER A 1 213 ? 39.806 54.773 37.101 1.00 25.97 212 SER A O 1
ATOM 1595 N N . TRP A 1 214 ? 40.564 55.988 38.857 1.00 28.64 213 TRP A N 1
ATOM 1596 C CA . TRP A 1 214 ? 41.159 54.849 39.558 1.00 30.64 213 TRP A CA 1
ATOM 1597 C C . TRP A 1 214 ? 40.143 53.744 39.809 1.00 32.03 213 TRP A C 1
ATOM 1598 O O . TRP A 1 214 ? 40.503 52.539 39.815 1.00 32.44 213 TRP A O 1
ATOM 1609 N N . LYS A 1 215 ? 38.868 54.082 40.006 1.00 32.90 214 LYS A N 1
ATOM 1610 C CA . LYS A 1 215 ? 37.819 53.073 40.255 1.00 33.79 214 LYS A CA 1
ATOM 1611 C C . LYS A 1 215 ? 37.563 52.194 39.040 1.00 33.60 214 LYS A C 1
ATOM 1612 O O . LYS A 1 215 ? 37.064 51.062 39.191 1.00 33.78 214 LYS A O 1
ATOM 1618 N N . ASP A 1 216 ? 37.899 52.661 37.847 1.00 33.50 215 ASP A N 1
ATOM 1619 C CA . ASP A 1 216 ? 37.725 51.944 36.573 1.00 33.00 215 ASP A CA 1
ATOM 1620 C C . ASP A 1 216 ? 38.786 50.846 36.455 1.00 33.29 215 ASP A C 1
ATOM 1621 O O . ASP A 1 216 ? 38.593 49.886 35.704 1.00 33.31 215 ASP A O 1
ATOM 1626 N N . VAL A 1 217 ? 39.889 51.059 37.155 1.00 33.09 216 VAL A N 1
ATOM 1627 C CA . VAL A 1 217 ? 40.984 50.073 37.169 1.00 33.18 216 VAL A CA 1
ATOM 1628 C C . VAL A 1 217 ? 40.581 48.932 38.126 1.00 34.21 216 VAL A C 1
ATOM 1629 O O . VAL A 1 217 ? 40.962 47.757 37.966 1.00 34.65 216 VAL A O 1
ATOM 1633 N N . ALA A 1 218 ? 39.800 49.320 39.137 1.00 34.38 217 ALA A N 1
ATOM 1634 C CA . ALA A 1 218 ? 39.295 48.371 40.143 1.00 34.29 217 ALA A CA 1
ATOM 1635 C C . ALA A 1 218 ? 38.257 47.514 39.383 1.00 33.85 217 ALA A C 1
ATOM 1636 O O . ALA A 1 218 ? 38.276 46.280 39.531 1.00 34.26 217 ALA A O 1
ATOM 1638 N N . TRP A 1 219 ? 37.447 48.202 38.602 1.00 32.45 218 TRP A N 1
ATOM 1639 C CA . TRP A 1 219 ? 36.428 47.546 37.795 1.00 32.38 218 TRP A CA 1
ATOM 1640 C C . TRP A 1 219 ? 37.018 46.425 36.932 1.00 32.06 218 TRP A C 1
ATOM 1641 O O . TRP A 1 219 ? 36.449 45.328 36.813 1.00 32.63 218 TRP A O 1
ATOM 1652 N N . LEU A 1 220 ? 38.126 46.713 36.268 1.00 31.08 219 LEU A N 1
ATOM 1653 C CA . LEU A 1 220 ? 38.815 45.789 35.375 1.00 30.22 219 LEU A CA 1
ATOM 1654 C C . LEU A 1 220 ? 39.280 44.530 36.083 1.00 29.86 219 LEU A C 1
ATOM 1655 O O . LEU A 1 220 ? 39.272 43.457 35.493 1.00 29.59 219 LEU A O 1
ATOM 1660 N N . GLN A 1 221 ? 39.664 44.643 37.330 1.00 30.21 220 GLN A N 1
ATOM 1661 C CA . GLN A 1 221 ? 40.098 43.546 38.176 1.00 31.32 220 GLN A CA 1
ATOM 1662 C C . GLN A 1 221 ? 38.923 42.626 38.518 1.00 31.79 220 GLN A C 1
ATOM 1663 O O . GLN A 1 221 ? 39.168 41.458 38.874 1.00 32.56 220 GLN A O 1
ATOM 1669 N N . THR A 1 222 ? 37.657 43.071 38.456 1.00 31.74 221 THR A N 1
ATOM 1670 C CA . THR A 1 222 ? 36.460 42.238 38.679 1.00 30.01 221 THR A CA 1
ATOM 1671 C C . THR A 1 222 ? 36.111 41.449 37.406 1.00 29.57 221 THR A C 1
ATOM 1672 O O . THR A 1 222 ? 35.383 40.423 37.452 1.00 28.53 221 THR A O 1
ATOM 1676 N N . ILE A 1 223 ? 36.641 41.872 36.234 1.00 29.29 222 ILE A N 1
ATOM 1677 C CA . ILE A 1 223 ? 36.311 41.093 35.041 1.00 29.27 222 ILE A CA 1
ATOM 1678 C C . ILE A 1 223 ? 37.446 40.241 34.525 1.00 29.21 222 ILE A C 1
ATOM 1679 O O . ILE A 1 223 ? 37.263 39.500 33.535 1.00 29.42 222 ILE A O 1
ATOM 1684 N N . THR A 1 224 ? 38.613 40.304 35.142 1.00 29.39 223 THR A N 1
ATOM 1685 C CA . THR A 1 224 ? 39.783 39.506 34.718 1.00 29.24 223 THR A CA 1
ATOM 1686 C C . THR A 1 224 ? 40.652 39.082 35.897 1.00 28.46 223 THR A C 1
ATOM 1687 O O . THR A 1 224 ? 40.728 39.838 36.909 1.00 28.46 223 THR A O 1
ATOM 1691 N N . SER A 1 225 ? 41.302 37.949 35.736 1.00 28.15 224 SER A N 1
ATOM 1692 C CA . SER A 1 225 ? 42.220 37.473 36.806 1.00 29.09 224 SER A CA 1
ATOM 1693 C C . SER A 1 225 ? 43.710 37.706 36.449 1.00 27.79 224 SER A C 1
ATOM 1694 O O . SER A 1 225 ? 44.597 37.489 37.259 1.00 27.46 224 SER A O 1
ATOM 1697 N N . LEU A 1 226 ? 43.930 38.124 35.212 1.00 26.52 225 LEU A N 1
ATOM 1698 C CA . LEU A 1 226 ? 45.256 38.394 34.672 1.00 25.03 225 LEU A CA 1
ATOM 1699 C C . LEU A 1 226 ? 45.868 39.628 35.348 1.00 25.43 225 LEU A C 1
ATOM 1700 O O . LEU A 1 226 ? 45.148 40.591 35.689 1.00 26.47 225 LEU A O 1
ATOM 1705 N N . PRO A 1 227 ? 47.196 39.699 35.493 1.00 24.70 226 PRO A N 1
ATOM 1706 C CA . PRO A 1 227 ? 47.857 40.869 36.056 1.00 24.06 226 PRO A CA 1
ATOM 1707 C C . PRO A 1 227 ? 47.677 42.069 35.125 1.00 23.62 226 PRO A C 1
ATOM 1708 O O . PRO A 1 227 ? 47.672 41.930 33.895 1.00 22.82 226 PRO A O 1
ATOM 1712 N N . ILE A 1 228 ? 47.528 43.217 35.768 1.00 24.17 227 ILE A N 1
ATOM 1713 C CA . ILE A 1 228 ? 47.331 44.510 35.119 1.00 25.04 227 ILE A CA 1
ATOM 1714 C C . ILE A 1 228 ? 48.563 45.409 35.296 1.00 24.97 227 ILE A C 1
ATOM 1715 O O . ILE A 1 228 ? 48.988 45.675 36.445 1.00 25.48 227 ILE A O 1
ATOM 1720 N N . LEU A 1 229 ? 49.100 45.874 34.186 1.00 24.68 228 LEU A N 1
ATOM 1721 C CA . LEU A 1 229 ? 50.259 46.790 34.198 1.00 24.12 228 LEU A CA 1
ATOM 1722 C C . LEU A 1 229 ? 49.735 48.131 33.679 1.00 23.68 228 LEU A C 1
ATOM 1723 O O . LEU A 1 229 ? 49.308 48.257 32.528 1.00 23.96 228 LEU A O 1
ATOM 1728 N N . VAL A 1 230 ? 49.734 49.126 34.546 1.00 23.15 229 VAL A N 1
ATOM 1729 C CA . VAL A 1 230 ? 49.261 50.491 34.186 1.00 21.38 229 VAL A CA 1
ATOM 1730 C C . VAL A 1 230 ? 50.381 51.073 33.327 1.00 20.56 229 VAL A C 1
ATOM 1731 O O . VAL A 1 230 ? 51.538 51.136 33.806 1.00 21.36 229 VAL A O 1
ATOM 1735 N N . LYS A 1 231 ? 50.081 51.434 32.106 1.00 19.10 230 LYS A N 1
ATOM 1736 C CA . LYS A 1 231 ? 51.059 51.982 31.178 1.00 19.03 230 LYS A CA 1
ATOM 1737 C C . LYS A 1 231 ? 50.881 53.472 30.949 1.00 19.32 230 LYS A C 1
ATOM 1738 O O . LYS A 1 231 ? 49.825 53.827 30.416 1.00 20.19 230 LYS A O 1
ATOM 1744 N N . GLY A 1 232 ? 51.885 54.267 31.278 1.00 19.33 231 GLY A N 1
ATOM 1745 C CA . GLY A 1 232 ? 51.842 55.721 31.100 1.00 19.37 231 GLY A CA 1
ATOM 1746 C C . GLY A 1 232 ? 51.964 56.461 32.434 1.00 20.12 231 GLY A C 1
ATOM 1747 O O . GLY A 1 232 ? 51.372 57.549 32.599 1.00 21.22 231 GLY A O 1
ATOM 1748 N N . VAL A 1 233 ? 52.677 55.943 33.395 1.00 20.02 232 VAL A N 1
ATOM 1749 C CA . VAL A 1 233 ? 52.863 56.598 34.691 1.00 21.16 232 VAL A CA 1
ATOM 1750 C C . VAL A 1 233 ? 54.223 57.323 34.714 1.00 22.78 232 VAL A C 1
ATOM 1751 O O . VAL A 1 233 ? 55.270 56.640 34.503 1.00 23.47 232 VAL A O 1
ATOM 1755 N N . ILE A 1 234 ? 54.259 58.626 34.973 1.00 23.61 233 ILE A N 1
ATOM 1756 C CA . ILE A 1 234 ? 55.551 59.324 35.008 1.00 24.62 233 ILE A CA 1
ATOM 1757 C C . ILE A 1 234 ? 55.797 60.194 36.225 1.00 24.57 233 ILE A C 1
ATOM 1758 O O . ILE A 1 234 ? 56.843 60.855 36.264 1.00 24.35 233 ILE A O 1
ATOM 1763 N N . THR A 1 235 ? 54.888 60.224 37.185 1.00 24.84 234 THR A N 1
ATOM 1764 C CA . THR A 1 235 ? 55.100 61.062 38.403 1.00 25.19 234 THR A CA 1
ATOM 1765 C C . THR A 1 235 ? 55.066 60.161 39.605 1.00 25.46 234 THR A C 1
ATOM 1766 O O . THR A 1 235 ? 54.329 59.151 39.546 1.00 27.41 234 THR A O 1
ATOM 1770 N N . ALA A 1 236 ? 55.752 60.427 40.685 1.00 25.25 235 ALA A N 1
ATOM 1771 C CA . ALA A 1 236 ? 55.764 59.602 41.902 1.00 25.74 235 ALA A CA 1
ATOM 1772 C C . ALA A 1 236 ? 54.377 59.454 42.550 1.00 26.88 235 ALA A C 1
ATOM 1773 O O . ALA A 1 236 ? 54.076 58.464 43.274 1.00 27.24 235 ALA A O 1
ATOM 1775 N N . GLU A 1 237 ? 53.528 60.437 42.358 1.00 27.48 236 GLU A N 1
ATOM 1776 C CA . GLU A 1 237 ? 52.166 60.500 42.919 1.00 28.37 236 GLU A CA 1
ATOM 1777 C C . GLU A 1 237 ? 51.291 59.378 42.386 1.00 27.48 236 GLU A C 1
ATOM 1778 O O . GLU A 1 237 ? 50.631 58.678 43.154 1.00 27.32 236 GLU A O 1
ATOM 1784 N N . ASP A 1 238 ? 51.271 59.246 41.069 1.00 26.95 237 ASP A N 1
ATOM 1785 C CA . ASP A 1 238 ? 50.514 58.248 40.324 1.00 26.33 237 ASP A CA 1
ATOM 1786 C C . ASP A 1 238 ? 51.105 56.869 40.516 1.00 26.57 237 ASP A C 1
ATOM 1787 O O . ASP A 1 238 ? 50.307 55.927 40.532 1.00 26.55 237 ASP A O 1
ATOM 1792 N N . ALA A 1 239 ? 52.399 56.725 40.654 1.00 27.26 238 ALA A N 1
ATOM 1793 C CA . ALA A 1 239 ? 53.039 55.416 40.887 1.00 27.93 238 ALA A CA 1
ATOM 1794 C C . ALA A 1 239 ? 52.525 54.842 42.213 1.00 28.67 238 ALA A C 1
ATOM 1795 O O . ALA A 1 239 ? 52.177 53.649 42.229 1.00 28.37 238 ALA A O 1
ATOM 1797 N N . ARG A 1 240 ? 52.455 55.616 43.283 1.00 29.48 239 ARG A N 1
ATOM 1798 C CA . ARG A 1 240 ? 51.944 55.183 44.570 1.00 31.00 239 ARG A CA 1
ATOM 1799 C C . ARG A 1 240 ? 50.450 54.782 44.524 1.00 31.47 239 ARG A C 1
ATOM 1800 O O . ARG A 1 240 ? 50.045 53.856 45.244 1.00 31.68 239 ARG A O 1
ATOM 1808 N N . LEU A 1 241 ? 49.669 55.484 43.696 1.00 30.88 240 LEU A N 1
ATOM 1809 C CA . LEU A 1 241 ? 48.258 55.204 43.555 1.00 30.61 240 LEU A CA 1
ATOM 1810 C C . LEU A 1 241 ? 48.180 53.898 42.774 1.00 30.97 240 LEU A C 1
ATOM 1811 O O . LEU A 1 241 ? 47.274 53.066 43.035 1.00 31.62 240 LEU A O 1
ATOM 1816 N N . ALA A 1 242 ? 49.083 53.732 41.832 1.00 30.72 241 ALA A N 1
ATOM 1817 C CA . ALA A 1 242 ? 48.999 52.453 41.074 1.00 31.89 241 ALA A CA 1
ATOM 1818 C C . ALA A 1 242 ? 49.302 51.310 42.035 1.00 31.83 241 ALA A C 1
ATOM 1819 O O . ALA A 1 242 ? 48.622 50.278 41.911 1.00 31.78 241 ALA A O 1
ATOM 1821 N N . VAL A 1 243 ? 50.242 51.438 42.946 1.00 32.27 242 VAL A N 1
ATOM 1822 C CA . VAL A 1 243 ? 50.584 50.398 43.918 1.00 33.06 242 VAL A CA 1
ATOM 1823 C C . VAL A 1 243 ? 49.295 50.057 44.716 1.00 34.01 242 VAL A C 1
ATOM 1824 O O . VAL A 1 243 ? 48.917 48.883 44.900 1.00 34.50 242 VAL A O 1
ATOM 1828 N N . GLN A 1 244 ? 48.648 51.101 45.203 1.00 34.29 243 GLN A N 1
ATOM 1829 C CA . GLN A 1 244 ? 47.424 51.043 45.979 1.00 34.88 243 GLN A CA 1
ATOM 1830 C C . GLN A 1 244 ? 46.290 50.266 45.315 1.00 33.70 243 GLN A C 1
ATOM 1831 O O . GLN A 1 244 ? 45.777 49.326 45.893 1.00 33.78 243 GLN A O 1
ATOM 1837 N N . HIS A 1 245 ? 45.930 50.596 44.117 1.00 32.60 244 HIS A N 1
ATOM 1838 C CA . HIS A 1 245 ? 44.864 50.030 43.303 1.00 32.02 244 HIS A CA 1
ATOM 1839 C C . HIS A 1 245 ? 45.185 48.704 42.628 1.00 31.15 244 HIS A C 1
ATOM 1840 O O . HIS A 1 245 ? 44.545 48.243 41.653 1.00 30.99 244 HIS A O 1
ATOM 1847 N N . GLY A 1 246 ? 46.191 48.032 43.169 1.00 29.97 245 GLY A N 1
ATOM 1848 C CA . GLY A 1 246 ? 46.757 46.758 42.861 1.00 28.34 245 GLY A CA 1
ATOM 1849 C C . GLY A 1 246 ? 47.166 46.375 41.461 1.00 27.22 245 GLY A C 1
ATOM 1850 O O . GLY A 1 246 ? 46.756 45.335 40.894 1.00 27.16 245 GLY A O 1
ATOM 1851 N N . ALA A 1 247 ? 48.027 47.212 40.885 1.00 25.42 246 ALA A N 1
ATOM 1852 C CA . ALA A 1 247 ? 48.568 47.058 39.540 1.00 23.16 246 ALA A CA 1
ATOM 1853 C C . ALA A 1 247 ? 49.679 46.005 39.701 1.00 21.68 246 ALA A C 1
ATOM 1854 O O . ALA A 1 247 ? 50.242 45.990 40.802 1.00 20.72 246 ALA A O 1
ATOM 1856 N N . ALA A 1 248 ? 49.910 45.199 38.680 1.00 20.36 247 ALA A N 1
ATOM 1857 C CA . ALA A 1 248 ? 50.981 44.194 38.837 1.00 21.11 247 ALA A CA 1
ATOM 1858 C C . ALA A 1 248 ? 52.361 44.779 38.493 1.00 21.05 247 ALA A C 1
ATOM 1859 O O . ALA A 1 248 ? 53.416 44.131 38.674 1.00 21.51 247 ALA A O 1
ATOM 1861 N N . GLY A 1 249 ? 52.417 46.002 37.975 1.00 20.46 248 GLY A N 1
ATOM 1862 C CA . GLY A 1 249 ? 53.734 46.598 37.608 1.00 19.65 248 GLY A CA 1
ATOM 1863 C C . GLY A 1 249 ? 53.338 47.906 36.910 1.00 18.84 248 GLY A C 1
ATOM 1864 O O . GLY A 1 249 ? 52.156 47.997 36.574 1.00 18.70 248 GLY A O 1
ATOM 1865 N N . ILE A 1 250 ? 54.336 48.779 36.793 1.00 18.03 249 ILE A N 1
ATOM 1866 C CA . ILE A 1 250 ? 54.075 50.071 36.144 1.00 17.06 249 ILE A CA 1
ATOM 1867 C C . ILE A 1 250 ? 54.956 50.248 34.940 1.00 16.80 249 ILE A C 1
ATOM 1868 O O . ILE A 1 250 ? 56.156 49.865 35.028 1.00 18.28 249 ILE A O 1
ATOM 1873 N N . ILE A 1 251 ? 54.481 50.821 33.872 1.00 15.97 250 ILE A N 1
ATOM 1874 C CA . ILE A 1 251 ? 55.332 51.035 32.729 1.00 15.97 250 ILE A CA 1
ATOM 1875 C C . ILE A 1 251 ? 55.511 52.565 32.674 1.00 15.97 250 ILE A C 1
ATOM 1876 O O . ILE A 1 251 ? 54.526 53.214 32.387 1.00 15.23 250 ILE A O 1
ATOM 1881 N N . VAL A 1 252 ? 56.767 52.974 32.965 1.00 15.78 251 VAL A N 1
ATOM 1882 C CA . VAL A 1 252 ? 57.058 54.412 32.884 1.00 14.84 251 VAL A CA 1
ATOM 1883 C C . VAL A 1 252 ? 57.117 54.643 31.352 1.00 15.13 251 VAL A C 1
ATOM 1884 O O . VAL A 1 252 ? 58.080 54.222 30.693 1.00 15.01 251 VAL A O 1
ATOM 1888 N N . SER A 1 253 ? 56.107 55.347 30.893 1.00 15.06 252 SER A N 1
ATOM 1889 C CA . SER A 1 253 ? 56.028 55.652 29.448 1.00 15.42 252 SER A CA 1
ATOM 1890 C C . SER A 1 253 ? 55.390 57.018 29.289 1.00 16.29 252 SER A C 1
ATOM 1891 O O . SER A 1 253 ? 54.666 57.587 30.120 1.00 16.44 252 SER A O 1
ATOM 1894 N N . ASN A 1 254 ? 55.642 57.587 28.148 1.00 17.82 253 ASN A N 1
ATOM 1895 C CA . ASN A 1 254 ? 55.084 58.890 27.698 1.00 18.79 253 ASN A CA 1
ATOM 1896 C C . ASN A 1 254 ? 54.455 58.598 26.333 1.00 18.74 253 ASN A C 1
ATOM 1897 O O . ASN A 1 254 ? 54.355 59.482 25.487 1.00 18.80 253 ASN A O 1
ATOM 1902 N N . HIS A 1 255 ? 54.105 57.326 26.165 1.00 19.25 254 HIS A N 1
ATOM 1903 C CA . HIS A 1 255 ? 53.446 56.840 24.934 1.00 19.06 254 HIS A CA 1
ATOM 1904 C C . HIS A 1 255 ? 54.263 57.121 23.729 1.00 18.56 254 HIS A C 1
ATOM 1905 O O . HIS A 1 255 ? 53.674 57.531 22.719 1.00 18.60 254 HIS A O 1
ATOM 1912 N N . GLY A 1 256 ? 55.584 56.977 23.749 1.00 18.91 255 GLY A N 1
ATOM 1913 C CA . GLY A 1 256 ? 56.433 57.230 22.586 1.00 18.06 255 GLY A CA 1
ATOM 1914 C C . GLY A 1 256 ? 56.411 58.696 22.167 1.00 18.42 255 GLY A C 1
ATOM 1915 O O . GLY A 1 256 ? 56.691 58.943 20.986 1.00 18.48 255 GLY A O 1
ATOM 1916 N N . ALA A 1 257 ? 56.098 59.586 23.065 1.00 18.57 256 ALA A N 1
ATOM 1917 C CA . ALA A 1 257 ? 55.964 61.023 23.024 1.00 19.27 256 ALA A CA 1
ATOM 1918 C C . ALA A 1 257 ? 54.866 61.612 22.154 1.00 19.49 256 ALA A C 1
ATOM 1919 O O . ALA A 1 257 ? 54.931 62.740 21.620 1.00 18.61 256 ALA A O 1
ATOM 1921 N N . ARG A 1 258 ? 53.799 60.800 21.951 1.00 20.74 257 ARG A N 1
ATOM 1922 C CA . ARG A 1 258 ? 52.705 61.133 21.064 1.00 20.45 257 ARG A CA 1
ATOM 1923 C C . ARG A 1 258 ? 51.489 61.748 21.720 1.00 20.22 257 ARG A C 1
ATOM 1924 O O . ARG A 1 258 ? 50.571 62.207 21.015 1.00 20.11 257 ARG A O 1
ATOM 1932 N N . GLN A 1 259 ? 51.434 61.849 23.004 1.00 19.94 258 GLN A N 1
ATOM 1933 C CA . GLN A 1 259 ? 50.342 62.405 23.808 1.00 19.18 258 GLN A CA 1
ATOM 1934 C C . GLN A 1 259 ? 50.546 63.887 24.121 1.00 18.79 258 GLN A C 1
ATOM 1935 O O . GLN A 1 259 ? 50.274 64.719 23.243 1.00 19.14 258 GLN A O 1
ATOM 1941 N N . LEU A 1 260 ? 51.018 64.229 25.306 1.00 17.84 259 LEU A N 1
ATOM 1942 C CA . LEU A 1 260 ? 51.304 65.597 25.689 1.00 17.68 259 LEU A CA 1
ATOM 1943 C C . LEU A 1 260 ? 52.809 65.865 25.476 1.00 19.70 259 LEU A C 1
ATOM 1944 O O . LEU A 1 260 ? 53.747 65.069 25.762 1.00 20.71 259 LEU A O 1
ATOM 1949 N N . ASP A 1 261 ? 53.117 67.030 24.880 1.00 19.54 260 ASP A N 1
ATOM 1950 C CA . ASP A 1 261 ? 54.534 67.387 24.660 1.00 18.55 260 ASP A CA 1
ATOM 1951 C C . ASP A 1 261 ? 55.023 68.035 25.941 1.00 18.30 260 ASP A C 1
ATOM 1952 O O . ASP A 1 261 ? 54.203 68.608 26.670 1.00 18.54 260 ASP A O 1
ATOM 1957 N N . TYR A 1 262 ? 56.328 68.006 26.108 1.00 17.39 261 TYR A N 1
ATOM 1958 C CA . TYR A 1 262 ? 56.937 68.603 27.268 1.00 17.92 261 TYR A CA 1
ATOM 1959 C C . TYR A 1 262 ? 56.811 67.837 28.566 1.00 17.73 261 TYR A C 1
ATOM 1960 O O . TYR A 1 262 ? 56.987 68.499 29.607 1.00 17.91 261 TYR A O 1
ATOM 1969 N N . VAL A 1 263 ? 56.533 66.557 28.456 1.00 17.71 262 VAL A N 1
ATOM 1970 C CA . VAL A 1 263 ? 56.548 65.667 29.641 1.00 17.56 262 VAL A CA 1
ATOM 1971 C C . VAL A 1 263 ? 58.057 65.269 29.604 1.00 18.47 262 VAL A C 1
ATOM 1972 O O . VAL A 1 263 ? 58.699 65.376 28.496 1.00 19.39 262 VAL A O 1
ATOM 1976 N N . PRO A 1 264 ? 58.624 64.863 30.711 1.00 18.25 263 PRO A N 1
ATOM 1977 C CA . PRO A 1 264 ? 60.030 64.513 30.691 1.00 18.24 263 PRO A CA 1
ATOM 1978 C C . PRO A 1 264 ? 60.271 63.260 29.862 1.00 19.20 263 PRO A C 1
ATOM 1979 O O . PRO A 1 264 ? 59.366 62.506 29.524 1.00 19.12 263 PRO A O 1
ATOM 1983 N N . ALA A 1 265 ? 61.555 63.024 29.558 1.00 19.95 264 ALA A N 1
ATOM 1984 C CA . ALA A 1 265 ? 62.025 61.826 28.860 1.00 19.75 264 ALA A CA 1
ATOM 1985 C C . ALA A 1 265 ? 61.766 60.757 29.938 1.00 19.34 264 ALA A C 1
ATOM 1986 O O . ALA A 1 265 ? 61.943 60.967 31.162 1.00 18.77 264 ALA A O 1
ATOM 1988 N N . THR A 1 266 ? 61.351 59.598 29.503 1.00 20.07 265 THR A N 1
ATOM 1989 C CA . THR A 1 266 ? 61.048 58.504 30.453 1.00 21.01 265 THR A CA 1
ATOM 1990 C C . THR A 1 266 ? 62.287 58.160 31.241 1.00 21.32 265 THR A C 1
ATOM 1991 O O . THR A 1 266 ? 62.116 57.944 32.450 1.00 21.78 265 THR A O 1
ATOM 1995 N N . ILE A 1 267 ? 63.470 58.181 30.617 1.00 21.12 266 ILE A N 1
ATOM 1996 C CA . ILE A 1 267 ? 64.681 57.861 31.404 1.00 21.32 266 ILE A CA 1
ATOM 1997 C C . ILE A 1 267 ? 64.894 58.842 32.546 1.00 22.04 266 ILE A C 1
ATOM 1998 O O . ILE A 1 267 ? 65.556 58.518 33.562 1.00 22.12 266 ILE A O 1
ATOM 2003 N N . MET A 1 268 ? 64.442 60.079 32.433 1.00 23.53 267 MET A N 1
ATOM 2004 C CA . MET A 1 268 ? 64.576 61.121 33.466 1.00 24.65 267 MET A CA 1
ATOM 2005 C C . MET A 1 268 ? 63.492 60.920 34.551 1.00 25.42 267 MET A C 1
ATOM 2006 O O . MET A 1 268 ? 63.742 61.317 35.713 1.00 26.18 267 MET A O 1
ATOM 2011 N N . ALA A 1 269 ? 62.306 60.414 34.157 1.00 23.94 268 ALA A N 1
ATOM 2012 C CA . ALA A 1 269 ? 61.278 60.270 35.189 1.00 22.69 268 ALA A CA 1
ATOM 2013 C C . ALA A 1 269 ? 61.421 58.957 35.917 1.00 22.90 268 ALA A C 1
ATOM 2014 O O . ALA A 1 269 ? 60.958 58.799 37.063 1.00 23.06 268 ALA A O 1
ATOM 2016 N N . LEU A 1 270 ? 62.090 58.013 35.281 1.00 22.97 269 LEU A N 1
ATOM 2017 C CA . LEU A 1 270 ? 62.273 56.663 35.806 1.00 23.12 269 LEU A CA 1
ATOM 2018 C C . LEU A 1 270 ? 62.515 56.505 37.286 1.00 24.13 269 LEU A C 1
ATOM 2019 O O . LEU A 1 270 ? 61.754 55.815 37.969 1.00 23.58 269 LEU A O 1
ATOM 2024 N N . GLU A 1 271 ? 63.612 57.074 37.742 1.00 26.36 270 GLU A N 1
ATOM 2025 C CA . GLU A 1 271 ? 64.046 56.991 39.152 1.00 27.85 270 GLU A CA 1
ATOM 2026 C C . GLU A 1 271 ? 63.044 57.396 40.216 1.00 28.14 270 GLU A C 1
ATOM 2027 O O . GLU A 1 271 ? 62.920 56.758 41.287 1.00 27.42 270 GLU A O 1
ATOM 2033 N N . GLU A 1 272 ? 62.315 58.478 39.940 1.00 29.15 271 GLU A N 1
ATOM 2034 C CA . GLU A 1 272 ? 61.285 59.048 40.855 1.00 29.22 271 GLU A CA 1
ATOM 2035 C C . GLU A 1 272 ? 60.178 58.016 41.011 1.00 28.10 271 GLU A C 1
ATOM 2036 O O . GLU A 1 272 ? 59.679 57.771 42.122 1.00 28.00 271 GLU A O 1
ATOM 2042 N N . VAL A 1 273 ? 59.836 57.371 39.920 1.00 27.42 272 VAL A N 1
ATOM 2043 C CA . VAL A 1 273 ? 58.786 56.333 39.881 1.00 27.34 272 VAL A CA 1
ATOM 2044 C C . VAL A 1 273 ? 59.297 55.063 40.565 1.00 28.06 272 VAL A C 1
ATOM 2045 O O . VAL A 1 273 ? 58.589 54.435 41.396 1.00 27.86 272 VAL A O 1
ATOM 2049 N N . VAL A 1 274 ? 60.539 54.683 40.255 1.00 28.20 273 VAL A N 1
ATOM 2050 C CA . VAL A 1 274 ? 61.134 53.489 40.874 1.00 29.16 273 VAL A CA 1
ATOM 2051 C C . VAL A 1 274 ? 61.129 53.676 42.392 1.00 30.46 273 VAL A C 1
ATOM 2052 O O . VAL A 1 274 ? 60.793 52.724 43.142 1.00 31.07 273 VAL A O 1
ATOM 2056 N N . LYS A 1 275 ? 61.506 54.852 42.882 1.00 31.54 274 LYS A N 1
ATOM 2057 C CA . LYS A 1 275 ? 61.519 55.109 44.326 1.00 32.90 274 LYS A CA 1
ATOM 2058 C C . LYS A 1 275 ? 60.141 55.017 44.978 1.00 33.11 274 LYS A C 1
ATOM 2059 O O . LYS A 1 275 ? 59.943 54.397 46.044 1.00 32.73 274 LYS A O 1
ATOM 2065 N N . ALA A 1 276 ? 59.157 55.653 44.306 1.00 32.96 275 ALA A N 1
ATOM 2066 C CA . ALA A 1 276 ? 57.783 55.666 44.844 1.00 32.65 275 ALA A CA 1
ATOM 2067 C C . ALA A 1 276 ? 57.215 54.271 44.960 1.00 32.96 275 ALA A C 1
ATOM 2068 O O . ALA A 1 276 ? 56.467 54.010 45.936 1.00 33.02 275 ALA A O 1
ATOM 2070 N N . ALA A 1 277 ? 57.560 53.392 44.021 1.00 33.49 276 ALA A N 1
ATOM 2071 C CA . ALA A 1 277 ? 57.050 51.999 44.049 1.00 34.43 276 ALA A CA 1
ATOM 2072 C C . ALA A 1 277 ? 57.537 51.156 45.219 1.00 34.99 276 ALA A C 1
ATOM 2073 O O . ALA A 1 277 ? 56.992 50.088 45.530 1.00 34.55 276 ALA A O 1
ATOM 2075 N N . GLN A 1 278 ? 58.615 51.588 45.878 1.00 35.78 277 GLN A N 1
ATOM 2076 C CA . GLN A 1 278 ? 59.276 51.001 47.016 1.00 36.56 277 GLN A CA 1
ATOM 2077 C C . GLN A 1 278 ? 59.526 49.500 46.889 1.00 36.29 277 GLN A C 1
ATOM 2078 O O . GLN A 1 278 ? 59.324 48.690 47.821 1.00 36.21 277 GLN A O 1
ATOM 2084 N N . GLY A 1 279 ? 59.953 49.066 45.737 1.00 36.04 278 GLY A N 1
ATOM 2085 C CA . GLY A 1 279 ? 60.247 47.653 45.500 1.00 36.71 278 GLY A CA 1
ATOM 2086 C C . GLY A 1 279 ? 59.045 46.752 45.536 1.00 36.98 278 GLY A C 1
ATOM 2087 O O . GLY A 1 279 ? 59.207 45.554 45.240 1.00 37.30 278 GLY A O 1
ATOM 2088 N N . ARG A 1 280 ? 57.844 47.226 45.764 1.00 37.47 279 ARG A N 1
ATOM 2089 C CA . ARG A 1 280 ? 56.619 46.417 45.826 1.00 37.64 279 ARG A CA 1
ATOM 2090 C C . ARG A 1 280 ? 56.261 45.682 44.544 1.00 35.68 279 ARG A C 1
ATOM 2091 O O . ARG A 1 280 ? 55.754 44.533 44.603 1.00 35.08 279 ARG A O 1
ATOM 2099 N N . ILE A 1 281 ? 56.436 46.327 43.404 1.00 33.68 280 ILE A N 1
ATOM 2100 C CA . ILE A 1 281 ? 56.079 45.786 42.079 1.00 32.01 280 ILE A CA 1
ATOM 2101 C C . ILE A 1 281 ? 57.132 46.192 41.056 1.00 30.76 280 ILE A C 1
ATOM 2102 O O . ILE A 1 281 ? 57.840 47.195 41.278 1.00 31.13 280 ILE A O 1
ATOM 2107 N N . PRO A 1 282 ? 57.221 45.457 39.950 1.00 29.16 281 PRO A N 1
ATOM 2108 C CA . PRO A 1 282 ? 58.191 45.754 38.897 1.00 27.81 281 PRO A CA 1
ATOM 2109 C C . PRO A 1 282 ? 57.819 47.006 38.118 1.00 27.11 281 PRO A C 1
ATOM 2110 O O . PRO A 1 282 ? 56.625 47.216 37.758 1.00 26.25 281 PRO A O 1
ATOM 2114 N N . VAL A 1 283 ? 58.881 47.803 37.877 1.00 25.44 282 VAL A N 1
ATOM 2115 C CA . VAL A 1 283 ? 58.777 49.054 37.102 1.00 23.57 282 VAL A CA 1
ATOM 2116 C C . VAL A 1 283 ? 59.551 48.864 35.795 1.00 22.57 282 VAL A C 1
ATOM 2117 O O . VAL A 1 283 ? 60.724 48.448 35.816 1.00 22.75 282 VAL A O 1
ATOM 2121 N N . PHE A 1 284 ? 58.909 49.143 34.687 1.00 21.35 283 PHE A N 1
ATOM 2122 C CA . PHE A 1 284 ? 59.510 48.978 33.353 1.00 20.14 283 PHE A CA 1
ATOM 2123 C C . PHE A 1 284 ? 59.560 50.343 32.697 1.00 19.36 283 PHE A C 1
ATOM 2124 O O . PHE A 1 284 ? 59.003 51.286 33.250 1.00 19.95 283 PHE A O 1
ATOM 2132 N N . LEU A 1 285 ? 60.186 50.375 31.528 1.00 18.52 284 LEU A N 1
ATOM 2133 C CA . LEU A 1 285 ? 60.328 51.626 30.798 1.00 18.11 284 LEU A CA 1
ATOM 2134 C C . LEU A 1 285 ? 60.318 51.376 29.313 1.00 17.78 284 LEU A C 1
ATOM 2135 O O . LEU A 1 285 ? 60.689 50.291 28.839 1.00 17.89 284 LEU A O 1
ATOM 2140 N N . ASP A 1 286 ? 59.913 52.429 28.631 1.00 17.71 285 ASP A N 1
ATOM 2141 C CA . ASP A 1 286 ? 59.930 52.456 27.151 1.00 17.44 285 ASP A CA 1
ATOM 2142 C C . ASP A 1 286 ? 60.069 53.925 26.761 1.00 16.81 285 ASP A C 1
ATOM 2143 O O . ASP A 1 286 ? 59.795 54.822 27.569 1.00 17.22 285 ASP A O 1
ATOM 2148 N N . GLY A 1 287 ? 60.479 54.158 25.566 1.00 17.13 286 GLY A N 1
ATOM 2149 C CA . GLY A 1 287 ? 60.625 55.503 25.030 1.00 18.02 286 GLY A CA 1
ATOM 2150 C C . GLY A 1 287 ? 62.111 55.834 24.738 1.00 18.39 286 GLY A C 1
ATOM 2151 O O . GLY A 1 287 ? 62.878 56.172 25.631 1.00 17.63 286 GLY A O 1
ATOM 2152 N N . GLY A 1 288 ? 62.399 55.758 23.441 1.00 18.43 287 GLY A N 1
ATOM 2153 C CA . GLY A 1 288 ? 63.711 56.091 22.915 1.00 19.14 287 GLY A CA 1
ATOM 2154 C C . GLY A 1 288 ? 64.799 55.042 23.071 1.00 19.36 287 GLY A C 1
ATOM 2155 O O . GLY A 1 288 ? 65.964 55.406 22.789 1.00 20.68 287 GLY A O 1
ATOM 2156 N N . VAL A 1 289 ? 64.477 53.831 23.513 1.00 18.64 288 VAL A N 1
ATOM 2157 C CA . VAL A 1 289 ? 65.510 52.784 23.692 1.00 17.71 288 VAL A CA 1
ATOM 2158 C C . VAL A 1 289 ? 65.921 52.239 22.311 1.00 17.63 288 VAL A C 1
ATOM 2159 O O . VAL A 1 289 ? 65.098 51.700 21.589 1.00 15.57 288 VAL A O 1
ATOM 2163 N N . ARG A 1 290 ? 67.212 52.483 21.983 1.00 17.47 289 ARG A N 1
ATOM 2164 C CA . ARG A 1 290 ? 67.767 52.096 20.703 1.00 18.04 289 ARG A CA 1
ATOM 2165 C C . ARG A 1 290 ? 69.118 51.376 20.764 1.00 17.97 289 ARG A C 1
ATOM 2166 O O . ARG A 1 290 ? 69.550 50.800 19.741 1.00 17.69 289 ARG A O 1
ATOM 2174 N N . ARG A 1 291 ? 69.755 51.473 21.924 1.00 17.60 290 ARG A N 1
ATOM 2175 C CA . ARG A 1 291 ? 71.092 50.823 22.073 1.00 17.42 290 ARG A CA 1
ATOM 2176 C C . ARG A 1 291 ? 71.148 49.925 23.298 1.00 16.55 290 ARG A C 1
ATOM 2177 O O . ARG A 1 291 ? 70.415 50.125 24.252 1.00 16.84 290 ARG A O 1
ATOM 2185 N N . GLY A 1 292 ? 72.111 49.008 23.289 1.00 15.50 291 GLY A N 1
ATOM 2186 C CA . GLY A 1 292 ? 72.341 48.087 24.402 1.00 14.01 291 GLY A CA 1
ATOM 2187 C C . GLY A 1 292 ? 72.766 48.984 25.559 1.00 15.72 291 GLY A C 1
ATOM 2188 O O . GLY A 1 292 ? 72.469 48.701 26.743 1.00 16.60 291 GLY A O 1
ATOM 2189 N N . THR A 1 293 ? 73.426 50.115 25.282 1.00 16.28 292 THR A N 1
ATOM 2190 C CA . THR A 1 293 ? 73.840 51.045 26.343 1.00 16.45 292 THR A CA 1
ATOM 2191 C C . THR A 1 293 ? 72.637 51.684 27.020 1.00 16.80 292 THR A C 1
ATOM 2192 O O . THR A 1 293 ? 72.656 51.948 28.264 1.00 17.10 292 THR A O 1
ATOM 2196 N N . ASP A 1 294 ? 71.611 51.982 26.215 1.00 16.64 293 ASP A N 1
ATOM 2197 C CA . ASP A 1 294 ? 70.356 52.587 26.717 1.00 16.11 293 ASP A CA 1
ATOM 2198 C C . ASP A 1 294 ? 69.761 51.624 27.737 1.00 15.90 293 ASP A C 1
ATOM 2199 O O . ASP A 1 294 ? 69.457 51.960 28.899 1.00 17.15 293 ASP A O 1
ATOM 2204 N N . VAL A 1 295 ? 69.624 50.386 27.288 1.00 15.33 294 VAL A N 1
ATOM 2205 C CA . VAL A 1 295 ? 69.067 49.299 28.126 1.00 14.95 294 VAL A CA 1
ATOM 2206 C C . VAL A 1 295 ? 69.792 49.221 29.463 1.00 14.70 294 VAL A C 1
ATOM 2207 O O . VAL A 1 295 ? 69.132 49.076 30.496 1.00 14.72 294 VAL A O 1
ATOM 2211 N N . PHE A 1 296 ? 71.135 49.312 29.505 1.00 14.22 295 PHE A N 1
ATOM 2212 C CA . PHE A 1 296 ? 71.908 49.202 30.732 1.00 14.81 295 PHE A CA 1
ATOM 2213 C C . PHE A 1 296 ? 71.569 50.336 31.687 1.00 14.52 295 PHE A C 1
ATOM 2214 O O . PHE A 1 296 ? 71.319 50.161 32.905 1.00 14.50 295 PHE A O 1
ATOM 2222 N N . LYS A 1 297 ? 71.599 51.535 31.139 1.00 14.80 296 LYS A N 1
ATOM 2223 C CA . LYS A 1 297 ? 71.265 52.724 31.974 1.00 15.44 296 LYS A CA 1
ATOM 2224 C C . LYS A 1 297 ? 69.910 52.549 32.652 1.00 16.34 296 LYS A C 1
ATOM 2225 O O . LYS A 1 297 ? 69.717 52.774 33.906 1.00 16.37 296 LYS A O 1
ATOM 2231 N N . ALA A 1 298 ? 68.887 52.122 31.878 1.00 16.60 297 ALA A N 1
ATOM 2232 C CA . ALA A 1 298 ? 67.532 51.958 32.477 1.00 17.28 297 ALA A CA 1
ATOM 2233 C C . ALA A 1 298 ? 67.482 51.007 33.666 1.00 18.38 297 ALA A C 1
ATOM 2234 O O . ALA A 1 298 ? 66.875 51.231 34.720 1.00 17.73 297 ALA A O 1
ATOM 2236 N N . LEU A 1 299 ? 68.173 49.851 33.516 1.00 20.06 298 LEU A N 1
ATOM 2237 C CA . LEU A 1 299 ? 68.272 48.820 34.591 1.00 20.28 298 LEU A CA 1
ATOM 2238 C C . LEU A 1 299 ? 69.090 49.329 35.765 1.00 20.93 298 LEU A C 1
ATOM 2239 O O . LEU A 1 299 ? 68.776 48.992 36.914 1.00 20.73 298 LEU A O 1
ATOM 2244 N N . ALA A 1 300 ? 70.172 50.088 35.453 1.00 21.76 299 ALA A N 1
ATOM 2245 C CA . ALA A 1 300 ? 71.012 50.634 36.567 1.00 21.43 299 ALA A CA 1
ATOM 2246 C C . ALA A 1 300 ? 70.167 51.615 37.365 1.00 21.49 299 ALA A C 1
ATOM 2247 O O . ALA A 1 300 ? 70.310 51.731 38.595 1.00 21.04 299 ALA A O 1
ATOM 2249 N N . LEU A 1 301 ? 69.220 52.297 36.700 1.00 22.13 300 LEU A N 1
ATOM 2250 C CA . LEU A 1 301 ? 68.301 53.242 37.346 1.00 22.81 300 LEU A CA 1
ATOM 2251 C C . LEU A 1 301 ? 67.180 52.508 38.100 1.00 23.77 300 LEU A C 1
ATOM 2252 O O . LEU A 1 301 ? 66.519 53.165 38.975 1.00 24.62 300 LEU A O 1
ATOM 2257 N N . GLY A 1 302 ? 66.931 51.242 37.760 1.00 23.47 301 GLY A N 1
ATOM 2258 C CA . GLY A 1 302 ? 65.910 50.490 38.500 1.00 22.94 301 GLY A CA 1
ATOM 2259 C C . GLY A 1 302 ? 64.869 49.776 37.671 1.00 22.72 301 GLY A C 1
ATOM 2260 O O . GLY A 1 302 ? 64.051 49.066 38.304 1.00 22.46 301 GLY A O 1
ATOM 2261 N N . ALA A 1 303 ? 64.891 49.975 36.364 1.00 21.89 302 ALA A N 1
ATOM 2262 C CA . ALA A 1 303 ? 63.863 49.277 35.546 1.00 21.06 302 ALA A CA 1
ATOM 2263 C C . ALA A 1 303 ? 64.112 47.776 35.647 1.00 20.68 302 ALA A C 1
ATOM 2264 O O . ALA A 1 303 ? 65.282 47.344 35.717 1.00 21.53 302 ALA A O 1
ATOM 2266 N N . ALA A 1 304 ? 63.039 47.008 35.578 1.00 19.31 303 ALA A N 1
ATOM 2267 C CA . ALA A 1 304 ? 63.102 45.539 35.608 1.00 18.11 303 ALA A CA 1
ATOM 2268 C C . ALA A 1 304 ? 63.201 45.086 34.163 1.00 17.73 303 ALA A C 1
ATOM 2269 O O . ALA A 1 304 ? 63.437 43.890 33.866 1.00 18.85 303 ALA A O 1
ATOM 2271 N N . GLY A 1 305 ? 63.062 45.998 33.225 1.00 16.22 304 GLY A N 1
ATOM 2272 C CA . GLY A 1 305 ? 63.168 45.624 31.801 1.00 15.79 304 GLY A CA 1
ATOM 2273 C C . GLY A 1 305 ? 62.667 46.845 31.040 1.00 15.93 304 GLY A C 1
ATOM 2274 O O . GLY A 1 305 ? 62.154 47.792 31.621 1.00 16.29 304 GLY A O 1
ATOM 2275 N N . VAL A 1 306 ? 62.819 46.821 29.742 1.00 16.46 305 VAL A N 1
ATOM 2276 C CA . VAL A 1 306 ? 62.448 47.888 28.836 1.00 16.97 305 VAL A CA 1
ATOM 2277 C C . VAL A 1 306 ? 61.650 47.360 27.650 1.00 17.34 305 VAL A C 1
ATOM 2278 O O . VAL A 1 306 ? 61.757 46.166 27.328 1.00 17.99 305 VAL A O 1
ATOM 2282 N N . PHE A 1 307 ? 60.944 48.274 27.003 1.00 16.99 306 PHE A N 1
ATOM 2283 C CA . PHE A 1 307 ? 60.193 47.913 25.818 1.00 17.32 306 PHE A CA 1
ATOM 2284 C C . PHE A 1 307 ? 60.612 48.841 24.667 1.00 17.45 306 PHE A C 1
ATOM 2285 O O . PHE A 1 307 ? 60.945 50.024 24.823 1.00 17.20 306 PHE A O 1
ATOM 2293 N N . ILE A 1 308 ? 60.591 48.266 23.486 1.00 17.64 307 ILE A N 1
ATOM 2294 C CA . ILE A 1 308 ? 60.885 48.965 22.249 1.00 17.91 307 ILE A CA 1
ATOM 2295 C C . ILE A 1 308 ? 59.651 48.995 21.359 1.00 18.14 307 ILE A C 1
ATOM 2296 O O . ILE A 1 308 ? 58.977 47.955 21.181 1.00 19.24 307 ILE A O 1
ATOM 2301 N N . GLY A 1 309 ? 59.398 50.159 20.775 1.00 18.33 308 GLY A N 1
ATOM 2302 C CA . GLY A 1 309 ? 58.266 50.357 19.874 1.00 17.42 308 GLY A CA 1
ATOM 2303 C C . GLY A 1 309 ? 58.623 50.582 18.436 1.00 17.19 308 GLY A C 1
ATOM 2304 O O . GLY A 1 309 ? 58.682 49.627 17.635 1.00 17.53 308 GLY A O 1
ATOM 2305 N N . ARG A 1 310 ? 58.926 51.825 18.054 1.00 16.80 309 ARG A N 1
ATOM 2306 C CA . ARG A 1 310 ? 59.256 52.168 16.658 1.00 16.93 309 ARG A CA 1
ATOM 2307 C C . ARG A 1 310 ? 60.258 51.333 15.883 1.00 17.98 309 ARG A C 1
ATOM 2308 O O . ARG A 1 310 ? 60.032 51.034 14.685 1.00 18.59 309 ARG A O 1
ATOM 2316 N N . PRO A 1 311 ? 61.409 50.888 16.456 1.00 18.39 310 PRO A N 1
ATOM 2317 C CA . PRO A 1 311 ? 62.376 50.043 15.745 1.00 18.44 310 PRO A CA 1
ATOM 2318 C C . PRO A 1 311 ? 61.787 48.799 15.100 1.00 19.57 310 PRO A C 1
ATOM 2319 O O . PRO A 1 311 ? 62.177 48.321 14.001 1.00 20.31 310 PRO A O 1
ATOM 2323 N N . VAL A 1 312 ? 60.821 48.181 15.766 1.00 20.94 311 VAL A N 1
ATOM 2324 C CA . VAL A 1 312 ? 60.056 46.997 15.340 1.00 20.91 311 VAL A CA 1
ATOM 2325 C C . VAL A 1 312 ? 59.309 47.342 14.050 1.00 21.75 311 VAL A C 1
ATOM 2326 O O . VAL A 1 312 ? 59.522 46.618 13.055 1.00 22.46 311 VAL A O 1
ATOM 2330 N N . VAL A 1 313 ? 58.478 48.389 14.043 1.00 21.77 312 VAL A N 1
ATOM 2331 C CA . VAL A 1 313 ? 57.763 48.723 12.809 1.00 21.77 312 VAL A CA 1
ATOM 2332 C C . VAL A 1 313 ? 58.736 49.124 11.710 1.00 21.44 312 VAL A C 1
ATOM 2333 O O . VAL A 1 313 ? 58.519 48.805 10.506 1.00 21.45 312 VAL A O 1
ATOM 2337 N N . PHE A 1 314 ? 59.792 49.837 12.092 1.00 20.92 313 PHE A N 1
ATOM 2338 C CA . PHE A 1 314 ? 60.753 50.264 11.038 1.00 20.15 313 PHE A CA 1
ATOM 2339 C C . PHE A 1 314 ? 61.486 49.106 10.376 1.00 18.84 313 PHE A C 1
ATOM 2340 O O . PHE A 1 314 ? 61.677 49.037 9.143 1.00 17.40 313 PHE A O 1
ATOM 2348 N N . SER A 1 315 ? 61.919 48.155 11.186 1.00 18.47 314 SER A N 1
ATOM 2349 C CA . SER A 1 315 ? 62.652 46.980 10.679 1.00 19.01 314 SER A CA 1
ATOM 2350 C C . SER A 1 315 ? 61.734 46.053 9.913 1.00 20.42 314 SER A C 1
ATOM 2351 O O . SER A 1 315 ? 62.213 45.390 8.982 1.00 20.84 314 SER A O 1
ATOM 2354 N N . LEU A 1 316 ? 60.477 45.999 10.312 1.00 22.22 315 LEU A N 1
ATOM 2355 C CA . LEU A 1 316 ? 59.394 45.191 9.698 1.00 22.67 315 LEU A CA 1
ATOM 2356 C C . LEU A 1 316 ? 59.217 45.650 8.250 1.00 22.59 315 LEU A C 1
ATOM 2357 O O . LEU A 1 316 ? 59.258 44.906 7.257 1.00 22.05 315 LEU A O 1
ATOM 2362 N N . ALA A 1 317 ? 59.073 46.968 8.135 1.00 23.14 316 ALA A N 1
ATOM 2363 C CA . ALA A 1 317 ? 58.928 47.648 6.841 1.00 23.37 316 ALA A CA 1
ATOM 2364 C C . ALA A 1 317 ? 60.156 47.373 6.007 1.00 24.51 316 ALA A C 1
ATOM 2365 O O . ALA A 1 317 ? 60.001 47.072 4.810 1.00 25.25 316 ALA A O 1
ATOM 2367 N N . ALA A 1 318 ? 61.362 47.443 6.596 1.00 25.08 317 ALA A N 1
ATOM 2368 C CA . ALA A 1 318 ? 62.557 47.223 5.789 1.00 25.62 317 ALA A CA 1
ATOM 2369 C C . ALA A 1 318 ? 62.784 45.778 5.367 1.00 26.68 317 ALA A C 1
ATOM 2370 O O . ALA A 1 318 ? 62.984 45.511 4.160 1.00 27.00 317 ALA A O 1
ATOM 2372 N N . GLU A 1 319 ? 62.826 44.923 6.382 1.00 27.41 318 GLU A N 1
ATOM 2373 C CA . GLU A 1 319 ? 63.098 43.495 6.209 1.00 27.97 318 GLU A CA 1
ATOM 2374 C C . GLU A 1 319 ? 62.081 42.452 6.619 1.00 27.89 318 GLU A C 1
ATOM 2375 O O . GLU A 1 319 ? 62.540 41.271 6.673 1.00 28.75 318 GLU A O 1
ATOM 2381 N N . GLY A 1 320 ? 60.823 42.740 6.865 1.00 26.52 319 GLY A N 1
ATOM 2382 C CA . GLY A 1 320 ? 59.903 41.663 7.236 1.00 26.42 319 GLY A CA 1
ATOM 2383 C C . GLY A 1 320 ? 60.322 41.085 8.584 1.00 26.54 319 GLY A C 1
ATOM 2384 O O . GLY A 1 320 ? 60.902 41.775 9.436 1.00 26.51 319 GLY A O 1
ATOM 2385 N N . GLU A 1 321 ? 60.053 39.802 8.778 1.00 26.67 320 GLU A N 1
ATOM 2386 C CA . GLU A 1 321 ? 60.390 39.117 10.014 1.00 27.26 320 GLU A CA 1
ATOM 2387 C C . GLU A 1 321 ? 61.890 39.086 10.284 1.00 26.77 320 GLU A C 1
ATOM 2388 O O . GLU A 1 321 ? 62.283 39.112 11.466 1.00 26.82 320 GLU A O 1
ATOM 2394 N N . ALA A 1 322 ? 62.696 39.068 9.247 1.00 26.39 321 ALA A N 1
ATOM 2395 C CA . ALA A 1 322 ? 64.181 39.041 9.396 1.00 25.53 321 ALA A CA 1
ATOM 2396 C C . ALA A 1 322 ? 64.641 40.346 10.043 1.00 25.22 321 ALA A C 1
ATOM 2397 O O . ALA A 1 322 ? 65.539 40.314 10.911 1.00 24.86 321 ALA A O 1
ATOM 2399 N N . GLY A 1 323 ? 63.986 41.449 9.644 1.00 24.48 322 GLY A N 1
ATOM 2400 C CA . GLY A 1 323 ? 64.237 42.767 10.217 1.00 23.74 322 GLY A CA 1
ATOM 2401 C C . GLY A 1 323 ? 64.008 42.799 11.734 1.00 23.79 322 GLY A C 1
ATOM 2402 O O . GLY A 1 323 ? 64.901 43.315 12.481 1.00 23.84 322 GLY A O 1
ATOM 2403 N N . VAL A 1 324 ? 62.887 42.292 12.259 1.00 22.78 323 VAL A N 1
ATOM 2404 C CA . VAL A 1 324 ? 62.608 42.313 13.694 1.00 22.20 323 VAL A CA 1
ATOM 2405 C C . VAL A 1 324 ? 63.570 41.388 14.407 1.00 22.04 323 VAL A C 1
ATOM 2406 O O . VAL A 1 324 ? 63.980 41.690 15.521 1.00 22.85 323 VAL A O 1
ATOM 2410 N N . LYS A 1 325 ? 63.873 40.281 13.816 1.00 22.83 324 LYS A N 1
ATOM 2411 C CA . LYS A 1 325 ? 64.807 39.274 14.313 1.00 24.23 324 LYS A CA 1
ATOM 2412 C C . LYS A 1 325 ? 66.161 39.971 14.545 1.00 24.30 324 LYS A C 1
ATOM 2413 O O . LYS A 1 325 ? 66.784 39.853 15.602 1.00 24.62 324 LYS A O 1
ATOM 2419 N N . LYS A 1 326 ? 66.613 40.730 13.580 1.00 24.01 325 LYS A N 1
ATOM 2420 C CA . LYS A 1 326 ? 67.832 41.522 13.526 1.00 22.99 325 LYS A CA 1
ATOM 2421 C C . LYS A 1 326 ? 67.888 42.611 14.588 1.00 21.80 325 LYS A C 1
ATOM 2422 O O . LYS A 1 326 ? 68.950 42.829 15.172 1.00 21.30 325 LYS A O 1
ATOM 2428 N N . VAL A 1 327 ? 66.811 43.305 14.886 1.00 21.02 326 VAL A N 1
ATOM 2429 C CA . VAL A 1 327 ? 66.651 44.394 15.857 1.00 19.97 326 VAL A CA 1
ATOM 2430 C C . VAL A 1 327 ? 66.880 43.809 17.232 1.00 20.54 326 VAL A C 1
ATOM 2431 O O . VAL A 1 327 ? 67.691 44.251 18.074 1.00 21.32 326 VAL A O 1
ATOM 2435 N N . LEU A 1 328 ? 66.202 42.707 17.481 1.00 20.83 327 LEU A N 1
ATOM 2436 C CA . LEU A 1 328 ? 66.344 41.962 18.735 1.00 20.64 327 LEU A CA 1
ATOM 2437 C C . LEU A 1 328 ? 67.751 41.419 18.844 1.00 21.28 327 LEU A C 1
ATOM 2438 O O . LEU A 1 328 ? 68.239 41.585 19.965 1.00 21.57 327 LEU A O 1
ATOM 2443 N N . GLN A 1 329 ? 68.353 40.814 17.856 1.00 22.30 328 GLN A N 1
ATOM 2444 C CA . GLN A 1 329 ? 69.719 40.248 17.973 1.00 24.39 328 GLN A CA 1
ATOM 2445 C C . GLN A 1 329 ? 70.764 41.356 18.270 1.00 23.68 328 GLN A C 1
ATOM 2446 O O . GLN A 1 329 ? 71.595 41.221 19.183 1.00 22.58 328 GLN A O 1
ATOM 2452 N N . MET A 1 330 ? 70.653 42.464 17.547 1.00 23.44 329 MET A N 1
ATOM 2453 C CA . MET A 1 330 ? 71.511 43.634 17.711 1.00 23.28 329 MET A CA 1
ATOM 2454 C C . MET A 1 330 ? 71.410 44.168 19.128 1.00 23.90 329 MET A C 1
ATOM 2455 O O . MET A 1 330 ? 72.469 44.426 19.695 1.00 25.35 329 MET A O 1
ATOM 2460 N N . MET A 1 331 ? 70.263 44.304 19.736 1.00 24.74 330 MET A N 1
ATOM 2461 C CA . MET A 1 331 ? 70.143 44.843 21.088 1.00 25.12 330 MET A CA 1
ATOM 2462 C C . MET A 1 331 ? 70.664 43.877 22.141 1.00 25.05 330 MET A C 1
ATOM 2463 O O . MET A 1 331 ? 71.260 44.409 23.097 1.00 25.32 330 MET A O 1
ATOM 2468 N N . ARG A 1 332 ? 70.424 42.580 21.986 1.00 24.42 331 ARG A N 1
ATOM 2469 C CA . ARG A 1 332 ? 70.953 41.669 23.012 1.00 24.31 331 ARG A CA 1
ATOM 2470 C C . ARG A 1 332 ? 72.486 41.625 22.857 1.00 23.48 331 ARG A C 1
ATOM 2471 O O . ARG A 1 332 ? 73.118 41.675 23.905 1.00 23.63 331 ARG A O 1
ATOM 2479 N N . ASP A 1 333 ? 73.038 41.617 21.679 1.00 22.76 332 ASP A N 1
ATOM 2480 C CA . ASP A 1 333 ? 74.491 41.601 21.429 1.00 21.81 332 ASP A CA 1
ATOM 2481 C C . ASP A 1 333 ? 75.117 42.815 22.092 1.00 21.66 332 ASP A C 1
ATOM 2482 O O . ASP A 1 333 ? 76.054 42.710 22.898 1.00 22.49 332 ASP A O 1
ATOM 2487 N N . GLU A 1 334 ? 74.602 43.974 21.721 1.00 20.70 333 GLU A N 1
ATOM 2488 C CA . GLU A 1 334 ? 75.075 45.254 22.254 1.00 19.28 333 GLU A CA 1
ATOM 2489 C C . GLU A 1 334 ? 74.875 45.308 23.749 1.00 18.99 333 GLU A C 1
ATOM 2490 O O . GLU A 1 334 ? 75.725 45.917 24.443 1.00 19.71 333 GLU A O 1
ATOM 2496 N N . PHE A 1 335 ? 73.830 44.744 24.298 1.00 18.12 334 PHE A N 1
ATOM 2497 C CA . PHE A 1 335 ? 73.600 44.766 25.757 1.00 18.32 334 PHE A CA 1
ATOM 2498 C C . PHE A 1 335 ? 74.588 43.830 26.449 1.00 18.53 334 PHE A C 1
ATOM 2499 O O . PHE A 1 335 ? 75.019 44.092 27.608 1.00 19.61 334 PHE A O 1
ATOM 2507 N N . GLU A 1 336 ? 74.902 42.697 25.866 1.00 18.69 335 GLU A N 1
ATOM 2508 C CA . GLU A 1 336 ? 75.809 41.733 26.494 1.00 19.68 335 GLU A CA 1
ATOM 2509 C C . GLU A 1 336 ? 77.221 42.356 26.545 1.00 20.43 335 GLU A C 1
ATOM 2510 O O . GLU A 1 336 ? 77.956 42.220 27.552 1.00 21.69 335 GLU A O 1
ATOM 2516 N N . LEU A 1 337 ? 77.624 43.008 25.481 1.00 20.38 336 LEU A N 1
ATOM 2517 C CA . LEU A 1 337 ? 78.971 43.655 25.414 1.00 20.25 336 LEU A CA 1
ATOM 2518 C C . LEU A 1 337 ? 79.058 44.772 26.434 1.00 20.26 336 LEU A C 1
ATOM 2519 O O . LEU A 1 337 ? 80.126 44.883 27.060 1.00 22.02 336 LEU A O 1
ATOM 2524 N N . THR A 1 338 ? 78.027 45.518 26.730 1.00 19.77 337 THR A N 1
ATOM 2525 C CA . THR A 1 338 ? 77.931 46.624 27.648 1.00 19.11 337 THR A CA 1
ATOM 2526 C C . THR A 1 338 ? 78.039 46.055 29.047 1.00 19.43 337 THR A C 1
ATOM 2527 O O . THR A 1 338 ? 78.632 46.724 29.900 1.00 19.66 337 THR A O 1
ATOM 2531 N N . MET A 1 339 ? 77.460 44.879 29.257 1.00 19.51 338 MET A N 1
ATOM 2532 C CA . MET A 1 339 ? 77.527 44.220 30.585 1.00 19.91 338 MET A CA 1
ATOM 2533 C C . MET A 1 339 ? 78.991 43.764 30.785 1.00 20.13 338 MET A C 1
ATOM 2534 O O . MET A 1 339 ? 79.537 43.870 31.891 1.00 20.53 338 MET A O 1
ATOM 2539 N N . ALA A 1 340 ? 79.606 43.239 29.750 1.00 19.49 339 ALA A N 1
ATOM 2540 C CA . ALA A 1 340 ? 80.993 42.724 29.789 1.00 19.54 339 ALA A CA 1
ATOM 2541 C C . ALA A 1 340 ? 81.966 43.847 30.137 1.00 19.93 339 ALA A C 1
ATOM 2542 O O . ALA A 1 340 ? 82.730 43.755 31.120 1.00 20.24 339 ALA A O 1
ATOM 2544 N N . LEU A 1 341 ? 81.852 44.920 29.365 1.00 19.73 340 LEU A N 1
ATOM 2545 C CA . LEU A 1 341 ? 82.666 46.114 29.541 1.00 19.31 340 LEU A CA 1
ATOM 2546 C C . LEU A 1 341 ? 82.369 46.865 30.836 1.00 19.90 340 LEU A C 1
ATOM 2547 O O . LEU A 1 341 ? 83.317 47.566 31.232 1.00 20.05 340 LEU A O 1
ATOM 2552 N N . SER A 1 342 ? 81.233 46.770 31.476 1.00 19.85 341 SER A N 1
ATOM 2553 C CA . SER A 1 342 ? 80.946 47.424 32.739 1.00 20.88 341 SER A CA 1
ATOM 2554 C C . SER A 1 342 ? 81.294 46.542 33.961 1.00 21.15 341 SER A C 1
ATOM 2555 O O . SER A 1 342 ? 81.201 46.940 35.133 1.00 20.47 341 SER A O 1
ATOM 2558 N N . GLY A 1 343 ? 81.579 45.289 33.707 1.00 22.11 342 GLY A N 1
ATOM 2559 C CA . GLY A 1 343 ? 81.940 44.267 34.697 1.00 22.75 342 GLY A CA 1
ATOM 2560 C C . GLY A 1 343 ? 80.737 43.628 35.355 1.00 23.02 342 GLY A C 1
ATOM 2561 O O . GLY A 1 343 ? 80.832 43.385 36.587 1.00 23.23 342 GLY A O 1
ATOM 2562 N N . CYS A 1 344 ? 79.706 43.340 34.604 1.00 23.20 343 CYS A N 1
ATOM 2563 C CA . CYS A 1 344 ? 78.456 42.736 35.174 1.00 23.82 343 CYS A CA 1
ATOM 2564 C C . CYS A 1 344 ? 78.162 41.352 34.601 1.00 24.64 343 CYS A C 1
ATOM 2565 O O . CYS A 1 344 ? 78.081 41.171 33.342 1.00 24.77 343 CYS A O 1
ATOM 2568 N N . ARG A 1 345 ? 78.055 40.386 35.514 1.00 25.57 344 ARG A N 1
ATOM 2569 C CA . ARG A 1 345 ? 77.807 39.009 35.054 1.00 27.42 344 ARG A CA 1
ATOM 2570 C C . ARG A 1 345 ? 76.333 38.588 35.124 1.00 29.06 344 ARG A C 1
ATOM 2571 O O . ARG A 1 345 ? 75.996 37.525 34.518 1.00 30.63 344 ARG A O 1
ATOM 2579 N N . SER A 1 346 ? 75.516 39.408 35.738 1.00 29.23 345 SER A N 1
ATOM 2580 C CA . SER A 1 346 ? 74.069 39.119 35.773 1.00 29.90 345 SER A CA 1
ATOM 2581 C C . SER A 1 346 ? 73.342 40.461 35.891 1.00 29.91 345 SER A C 1
ATOM 2582 O O . SER A 1 346 ? 73.981 41.463 36.273 1.00 29.77 345 SER A O 1
ATOM 2585 N N . LEU A 1 347 ? 72.047 40.505 35.663 1.00 29.91 346 LEU A N 1
ATOM 2586 C CA . LEU A 1 347 ? 71.249 41.735 35.799 1.00 30.28 346 LEU A CA 1
ATOM 2587 C C . LEU A 1 347 ? 71.281 42.232 37.243 1.00 31.16 346 LEU A C 1
ATOM 2588 O O . LEU A 1 347 ? 71.167 43.431 37.547 1.00 30.91 346 LEU A O 1
ATOM 2593 N N . LYS A 1 348 ? 71.440 41.306 38.163 1.00 32.65 347 LYS A N 1
ATOM 2594 C CA . LYS A 1 348 ? 71.509 41.495 39.605 1.00 34.33 347 LYS A CA 1
ATOM 2595 C C . LYS A 1 348 ? 72.781 42.250 39.981 1.00 34.43 347 LYS A C 1
ATOM 2596 O O . LYS A 1 348 ? 72.830 42.97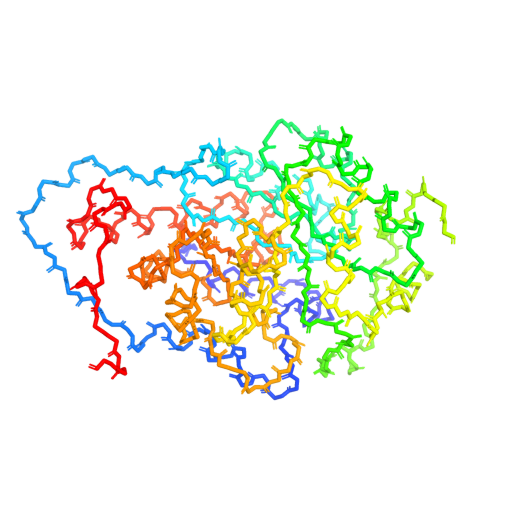4 40.991 1.00 34.47 347 LYS A O 1
ATOM 2602 N N . GLU A 1 349 ? 73.800 42.037 39.140 1.00 34.10 348 GLU A N 1
ATOM 2603 C CA . GLU A 1 349 ? 75.080 42.725 39.356 1.00 33.99 348 GLU A CA 1
ATOM 2604 C C . GLU A 1 349 ? 75.003 44.168 38.880 1.00 33.39 348 GLU A C 1
ATOM 2605 O O . GLU A 1 349 ? 75.786 44.970 39.409 1.00 33.55 348 GLU A O 1
ATOM 2611 N N . ILE A 1 350 ? 74.123 44.528 37.945 1.00 32.17 349 ILE A N 1
ATOM 2612 C CA . ILE A 1 350 ? 74.027 45.936 37.502 1.00 31.22 349 ILE A CA 1
ATOM 2613 C C . ILE A 1 350 ? 73.645 46.806 38.707 1.00 31.36 349 ILE A C 1
ATOM 2614 O O . ILE A 1 350 ? 72.557 46.589 39.309 1.00 32.08 349 ILE A O 1
ATOM 2619 N N . SER A 1 351 ? 74.444 47.783 39.101 1.00 30.42 350 SER A N 1
ATOM 2620 C CA . SER A 1 351 ? 74.069 48.646 40.238 1.00 29.64 350 SER A CA 1
ATOM 2621 C C . SER A 1 351 ? 73.982 50.111 39.812 1.00 29.22 350 SER A C 1
ATOM 2622 O O . SER A 1 351 ? 74.397 50.494 38.711 1.00 28.70 350 SER A O 1
ATOM 2625 N N . ARG A 1 352 ? 73.478 50.935 40.728 1.00 28.84 351 ARG A N 1
ATOM 2626 C CA . ARG A 1 352 ? 73.338 52.384 40.553 1.00 28.84 351 ARG A CA 1
ATOM 2627 C C . ARG A 1 352 ? 74.697 53.084 40.415 1.00 28.50 351 ARG A C 1
ATOM 2628 O O . ARG A 1 352 ? 74.862 54.129 39.759 1.00 28.22 351 ARG A O 1
ATOM 2636 N N . SER A 1 353 ? 75.703 52.492 41.048 1.00 27.98 352 SER A N 1
ATOM 2637 C CA . SER A 1 353 ? 77.076 52.959 41.012 1.00 27.90 352 SER A CA 1
ATOM 2638 C C . SER A 1 353 ? 77.762 52.733 39.692 1.00 26.87 352 SER A C 1
ATOM 2639 O O . SER A 1 353 ? 78.881 53.270 39.579 1.00 27.02 352 SER A O 1
ATOM 2642 N N . HIS A 1 354 ? 77.170 51.993 38.773 1.00 25.97 353 HIS A N 1
ATOM 2643 C CA . HIS A 1 354 ? 77.857 51.795 37.466 1.00 25.51 353 HIS A CA 1
ATOM 2644 C C . HIS A 1 354 ? 77.523 52.891 36.466 1.00 25.53 353 HIS A C 1
ATOM 2645 O O . HIS A 1 354 ? 77.852 52.768 35.278 1.00 25.72 353 HIS A O 1
ATOM 2652 N N . ILE A 1 355 ? 76.842 53.902 36.920 1.00 26.14 354 ILE A N 1
ATOM 2653 C CA . ILE A 1 355 ? 76.335 55.014 36.123 1.00 27.03 354 ILE A CA 1
ATOM 2654 C C . ILE A 1 355 ? 76.459 56.288 36.909 1.00 27.38 354 ILE A C 1
ATOM 2655 O O . ILE A 1 355 ? 76.438 56.282 38.147 1.00 26.96 354 ILE A O 1
ATOM 2660 N N . ALA A 1 356 ? 76.608 57.371 36.201 1.00 28.84 355 ALA A N 1
ATOM 2661 C CA . ALA A 1 356 ? 76.706 58.732 36.746 1.00 30.87 355 ALA A CA 1
ATOM 2662 C C . ALA A 1 356 ? 75.784 59.607 35.884 1.00 32.65 355 ALA A C 1
ATOM 2663 O O . ALA A 1 356 ? 76.079 59.794 34.680 1.00 33.29 355 ALA A O 1
ATOM 2665 N N . ALA A 1 357 ? 74.714 60.102 36.438 1.00 34.47 356 ALA A N 1
ATOM 2666 C CA . ALA A 1 357 ? 73.742 60.924 35.708 1.00 36.26 356 ALA A CA 1
ATOM 2667 C C . ALA A 1 357 ? 74.073 62.400 35.890 1.00 37.24 356 ALA A C 1
ATOM 2668 O O . ALA A 1 357 ? 74.406 62.825 37.008 1.00 36.81 356 ALA A O 1
ATOM 2670 N N . ASP A 1 358 ? 73.884 63.160 34.812 1.00 38.65 357 ASP A N 1
ATOM 2671 C CA . ASP A 1 358 ? 74.107 64.615 34.759 1.00 39.67 357 ASP A CA 1
ATOM 2672 C C . ASP A 1 358 ? 73.486 65.281 35.998 1.00 39.37 357 ASP A C 1
ATOM 2673 O O . ASP A 1 358 ? 74.090 66.179 36.616 1.00 39.77 357 ASP A O 1
ATOM 2678 N N . TRP A 1 359 ? 72.295 64.841 36.358 1.00 38.26 358 TRP A N 1
ATOM 2679 C CA . TRP A 1 359 ? 71.576 65.362 37.514 1.00 37.16 358 TRP A CA 1
ATOM 2680 C C . TRP A 1 359 ? 72.063 64.751 38.811 1.00 35.58 358 TRP A C 1
ATOM 2681 O O . TRP A 1 359 ? 71.494 65.026 39.908 1.00 36.56 358 TRP A O 1
ATOM 2692 N N . ASP A 1 360 ? 73.074 63.905 38.886 1.00 32.96 359 ASP A N 1
ATOM 2693 C CA . ASP A 1 360 ? 73.415 63.365 40.242 1.00 28.80 359 ASP A CA 1
ATOM 2694 C C . ASP A 1 360 ? 74.096 64.423 41.110 1.00 24.09 359 ASP A C 1
ATOM 2695 O O . ASP A 1 360 ? 74.651 63.948 42.200 1.00 26.68 359 ASP A O 1
#

Organism: Spinacia oleracea (NCBI:txid3562)

GO terms:
  GO:0003973 (S)-2-hydroxy-acid oxidase activity (F, EXP)

CATH classification: 3.20.20.70

B-factor: mean 28.97, std 10.09, range [6.85, 69.68]

Solvent-accessible surface area: 14955 Å² total; per-residue (Å²): 255,144,42,87,32,3,61,55,0,54,65,54,0,121,160,104,19,82,143,62,10,25,19,20,10,15,9,2,1,75,125,72,109,0,43,51,22,4,76,80,0,5,89,72,2,115,64,142,72,154,135,173,70,101,50,114,120,38,70,6,64,24,74,5,51,68,44,128,6,28,1,0,0,0,0,8,22,38,10,6,8,52,20,10,41,110,78,0,2,54,0,0,0,75,0,3,43,67,28,32,5,0,2,5,2,8,0,35,0,3,0,5,2,70,40,0,29,86,34,25,124,37,44,12,1,1,9,0,23,2,0,122,45,66,86,0,0,27,42,2,0,90,25,0,59,177,20,38,4,80,0,0,1,0,6,51,31,7,72,155,106,22,118,39,59,29,18,111,162,31,204,49,104,34,46,122,199,40,44,1,58,1,1,78,81,34,100,85,94,51,45,82,58,2,50,40,21,14,15,161,76,58,56,66,123,9,8,46,68,0,73,115,35,12,116,32,44,4,0,0,15,13,3,30,52,13,108,58,0,130,62,0,34,134,60,39,6,23,0,0,4,0,1,8,39,17,1,36,27,124,10,143,25,57,0,0,1,57,4,0,43,81,0,35,151,9,1,140,76,172,34,44,6,1,0,9,10,8,0,24,92,0,47,5,0,0,19,0,20,7,7,32,7,38,0,0,4,1,16,30,2,2,1,4,0,0,8,22,62,6,40,55,0,0,81,85,0,2,95,24,0,72,69,37,0,75,104,13,0,22,118,4,8,0,86,18,35,175,60,16,44,81,75,20,5,40,8,112,96,105

Radius of gyration: 19.22 Å; Cα contacts (8 Å, |Δi|>4): 702; chains: 1; bounding box: 60×41×46 Å

Foldseek 3Di:
DDDQFLVVLLVLLVVPADLLVSLVLQFFFDVCPLLVQLAVQLVQKDFDFDPDFPQPFAQQWDADPNQIFRHQEAADEDAALCSLPVCGLCLLLLLCQVRRHEYEYELRYLAALQRSLVSDDHAYEYEDACFQPNQLVLLLQVSNVVSPHAAYEYEDQPLDWGHGPVCVVVVDDDDDPTDSVSNPPDPDVVVVVRNNRRHNPDDLVSLLVVVVSDVHAYEYEDDQALVVLLSCVVSRHQEYEQECPSNGGDHPDHNSLVSLLSSQVSNVPSHAYEYEYNDTALSSQLSSLQSPHSHYHYYSSQSSLCSNPNSVRSSVSSVSNVVRVSVVCSRRNHRYSVRRHVNRMDGNVD

Sequence (350 aa):
MEITNVNEYEAIAKQKLPKMVYDYYASGAEDQWTLAENRNAFSRILFRPRILIDVTNIDMTTTILGFKISMPIMIAPTAMQKMAHPEGEYATARAASAAGTIMTLSSWATSSVEEVASTGPGIRFFQLYVYKDRNVVAQLVRRAERAGFKAIALTVDTPRLGRREADIKNRFVLPPFLTLKNFEGIDLGLSSYVAGQIDRSLSWKDVAWLQTITSLPILVKGVITAEDARLAVQHGAAGIIVSNHGARQLDYVPATIMALEEVVKAAQGRIPVFLDGGVRRGTDVFKALALGAAGVFIGRPVVFSLAAEGEAGVKKVLQMMRDEFELTMALSGCRSLKEISRSHIAADWD